Protein AF-A0A7S3U497-F1 (afdb_monomer)

Secondary structure (DSSP, 8-state):
--------PPP------SSSTTSSTTSS-------------------SSTTHHHHTTTTS-SS-B-HHHHHHHHHHHHHHHHHHHHHHHHHHHHS---------B-TTS-B---PPPHHHHHHHHHHHHHHHHH--HHHHHHHHHHHHHHHHHHHHHHHHHHHT--------HHHHTT--TT--HHHHHHHHHHHHHHS-TTT-TT-HHHHHHHHHHHHHHHHHH-HHHHHHHHHHSSTT-S----PPB---GGGT-TTTHHHHHHHH-

Nearest PDB structures (foldseek):
  7x89-assembly1_A  TM=7.758E-01  e=9.329E-04  Homo sapiens
  3apq-assembly1_A  TM=7.694E-01  e=9.840E-04  Mus musculus
  2dn9-assembly1_A  TM=7.666E-01  e=2.075E-03  Homo sapiens
  2ctw-assembly1_A  TM=6.658E-01  e=6.424E-04  Mus musculus
  2ctq-assembly1_A  TM=6.642E-01  e=2.541E-02  Homo sapiens

Foldseek 3Di:
DDDPDDDPDDDPPDPPDDPDPPPDPPPDDPPPDDPPDDDDDDDDDDDDDPVPVVVVVVPPDLADADLLLLLVVVLVVLCVVLVVLVCVLVCCVPVPDPPPPDDQADPVGDGDDDDDDPVNVVVVVVVVVVCVVCPDPVNSVVSVVVSVVSVVVSVVSVVVNVVVCPPPDQQDLCVLLVHDPPDDPVVLVVSLVVLCVVLPCVVVVPDPVSVVSNVSNVQSSCCPPPPQLVVQCVVPVGSVHDDDPSDHDSDHVCCVPPVCVVVVVVVVD

Organism: NCBI:txid141414

Radius of gyration: 34.63 Å; Cα contacts (8 Å, |Δi|>4): 155; chains: 1; bounding box: 70×47×99 Å

Mean predicted aligned error: 17.18 Å

Structure (mmCIF, N/CA/C/O backbone):
data_AF-A0A7S3U497-F1
#
_entry.id   AF-A0A7S3U497-F1
#
loop_
_atom_site.group_PDB
_atom_site.id
_atom_site.type_symbol
_atom_site.label_atom_id
_atom_site.label_alt_id
_atom_site.label_comp_id
_atom_site.label_asym_id
_atom_site.label_entity_id
_atom_site.label_seq_id
_atom_site.pdbx_PDB_ins_code
_atom_site.Cartn_x
_atom_site.Cartn_y
_atom_site.Cartn_z
_atom_site.occupancy
_atom_site.B_iso_or_equiv
_atom_site.auth_seq_id
_atom_site.auth_comp_id
_atom_site.auth_asym_id
_atom_site.auth_atom_id
_atom_site.pdbx_PDB_model_num
ATOM 1 N N . LEU A 1 1 ? 33.677 11.230 -66.059 1.00 43.31 1 LEU A N 1
ATOM 2 C CA . LEU A 1 1 ? 33.404 12.099 -64.891 1.00 43.31 1 LEU A CA 1
ATOM 3 C C . LEU A 1 1 ? 32.224 13.003 -65.224 1.00 43.31 1 LEU A C 1
ATOM 5 O O . LEU A 1 1 ? 32.420 14.095 -65.731 1.00 43.31 1 LEU A O 1
ATOM 9 N N . SER A 1 2 ? 30.999 12.536 -65.008 1.00 43.03 2 SER A N 1
ATOM 10 C CA . SER A 1 2 ? 29.810 13.392 -65.054 1.00 43.03 2 SER A CA 1
ATOM 11 C C . SER A 1 2 ? 28.655 12.676 -64.357 1.00 43.03 2 SER A C 1
ATOM 13 O O . SER A 1 2 ? 28.270 11.580 -64.746 1.00 43.03 2 SER A O 1
ATOM 15 N N . GLY A 1 3 ? 28.116 13.299 -63.306 1.00 44.66 3 GLY A N 1
ATOM 16 C CA . GLY A 1 3 ? 26.769 12.987 -62.825 1.00 44.66 3 GLY A CA 1
ATOM 17 C C . GLY A 1 3 ? 26.635 12.101 -61.585 1.00 44.66 3 GLY A C 1
ATOM 18 O O . GLY A 1 3 ? 25.769 11.239 -61.566 1.00 44.66 3 GLY A O 1
ATOM 19 N N . CYS A 1 4 ? 27.394 12.343 -60.514 1.00 40.25 4 CYS A N 1
ATOM 20 C CA . CYS A 1 4 ? 26.861 12.071 -59.172 1.00 40.25 4 CYS A CA 1
ATOM 21 C C . CYS A 1 4 ? 26.216 13.362 -58.671 1.00 40.25 4 CYS A C 1
ATOM 23 O O . CYS A 1 4 ? 26.905 14.273 -58.221 1.00 40.25 4 CYS A O 1
ATOM 25 N N . ARG A 1 5 ? 24.894 13.474 -58.822 1.00 45.59 5 ARG A N 1
ATOM 26 C CA . ARG A 1 5 ? 24.136 14.569 -58.216 1.00 45.59 5 ARG A CA 1
ATOM 27 C C . ARG A 1 5 ? 23.942 14.203 -56.737 1.00 45.59 5 ARG A C 1
ATOM 29 O O . ARG A 1 5 ? 23.388 13.132 -56.481 1.00 45.59 5 ARG A O 1
ATOM 36 N N . PRO A 1 6 ? 24.412 15.012 -55.773 1.00 39.38 6 PRO A N 1
ATOM 37 C CA . PRO A 1 6 ? 24.169 14.734 -54.367 1.00 39.38 6 PRO A CA 1
ATOM 38 C C . PRO A 1 6 ? 22.659 14.726 -54.135 1.00 39.38 6 PRO A C 1
ATOM 40 O O . PRO A 1 6 ? 21.949 15.645 -54.552 1.00 39.38 6 PRO A O 1
ATOM 43 N N . LEU A 1 7 ? 22.163 13.658 -53.514 1.00 37.91 7 LEU A N 1
ATOM 44 C CA . LEU A 1 7 ? 20.801 13.626 -53.014 1.00 37.91 7 LEU A CA 1
ATOM 45 C C . LEU A 1 7 ? 20.767 14.626 -51.856 1.00 37.91 7 LEU A C 1
ATOM 47 O O . LEU A 1 7 ? 21.345 14.378 -50.799 1.00 37.91 7 LEU A O 1
ATOM 51 N N . SER A 1 8 ? 20.162 15.789 -52.082 1.00 34.47 8 SER A N 1
ATOM 52 C CA . SER A 1 8 ? 19.840 16.729 -51.017 1.00 34.47 8 SER A CA 1
ATOM 53 C C . SER A 1 8 ? 18.975 15.996 -49.998 1.00 34.47 8 SER A C 1
ATOM 55 O O . SER A 1 8 ? 17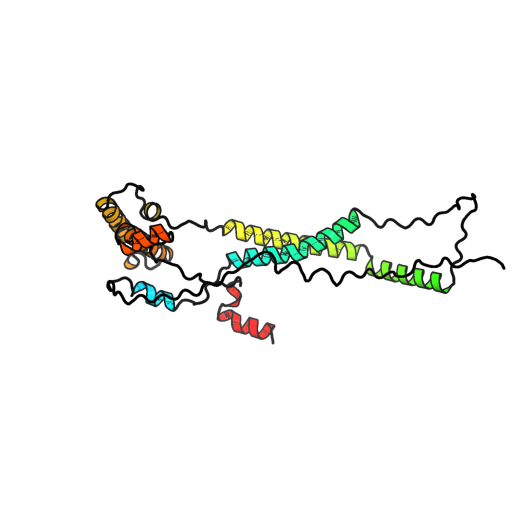.845 15.612 -50.308 1.00 34.47 8 SER A O 1
ATOM 57 N N . LEU A 1 9 ? 19.525 15.771 -48.806 1.00 33.69 9 LEU A N 1
ATOM 58 C CA . LEU A 1 9 ? 18.749 15.363 -47.645 1.00 33.69 9 LEU A CA 1
ATOM 59 C C . LEU A 1 9 ? 17.611 16.380 -47.468 1.00 33.69 9 LEU A C 1
ATOM 61 O O . LEU A 1 9 ? 17.881 17.585 -47.527 1.00 33.69 9 LEU A O 1
ATOM 65 N N . PRO A 1 10 ? 16.351 15.945 -47.287 1.00 33.44 10 PRO A N 1
ATOM 66 C CA . PRO A 1 10 ? 15.306 16.867 -46.886 1.00 33.44 10 PRO A CA 1
ATOM 67 C C . PRO A 1 10 ? 15.747 17.507 -45.571 1.00 33.44 10 PRO A C 1
ATOM 69 O O . PRO A 1 10 ? 16.180 16.817 -44.645 1.00 33.44 10 PRO A O 1
ATOM 72 N N . GLY A 1 11 ? 15.716 18.838 -45.555 1.00 31.25 11 GLY A N 1
ATOM 73 C CA . GLY A 1 11 ? 16.124 19.641 -44.420 1.00 31.25 11 GLY A CA 1
ATOM 74 C C . GLY A 1 11 ? 15.480 19.142 -43.135 1.00 31.25 11 GLY A C 1
ATOM 75 O O . GLY A 1 11 ? 14.313 18.750 -43.114 1.00 31.25 11 GLY A O 1
ATOM 76 N N . SER A 1 12 ? 16.279 19.182 -42.074 1.00 34.00 12 SER A N 1
ATOM 77 C CA . SER A 1 12 ? 15.833 19.167 -40.688 1.00 34.00 12 SER A CA 1
ATOM 78 C C . SER A 1 12 ? 14.778 20.261 -40.496 1.00 34.00 12 SER A C 1
ATOM 80 O O . SER A 1 12 ? 15.084 21.416 -40.205 1.00 34.00 12 SER A O 1
ATOM 82 N N . GLY A 1 13 ? 13.521 19.911 -40.753 1.00 31.66 13 GLY A N 1
ATOM 83 C CA . GLY A 1 13 ? 12.364 20.656 -40.309 1.00 31.66 13 GLY A CA 1
ATOM 84 C C . GLY A 1 13 ? 12.120 20.246 -38.873 1.00 31.66 13 GLY A C 1
ATOM 85 O O . GLY A 1 13 ? 11.515 19.208 -38.629 1.00 31.66 13 GLY A O 1
ATOM 86 N N . ALA A 1 14 ? 12.631 21.036 -37.934 1.00 39.16 14 ALA A N 1
ATOM 87 C CA . ALA A 1 14 ? 12.200 20.973 -36.550 1.00 39.16 14 ALA A CA 1
ATOM 88 C C . ALA A 1 14 ? 10.687 21.259 -36.505 1.00 39.16 14 ALA A C 1
ATOM 90 O O . ALA A 1 14 ? 10.279 22.363 -36.878 1.00 39.16 14 ALA A O 1
ATOM 91 N N . PRO A 1 15 ? 9.828 20.320 -36.072 1.00 40.59 15 PRO A N 1
ATOM 92 C CA . PRO A 1 15 ? 8.472 20.682 -35.724 1.00 40.59 15 PRO A CA 1
ATOM 93 C C . PRO A 1 15 ? 8.523 21.453 -34.404 1.00 40.59 15 PRO A C 1
ATOM 95 O O . PRO A 1 15 ? 8.904 20.932 -33.354 1.00 40.59 15 PRO A O 1
ATOM 98 N N . GLY A 1 16 ? 8.146 22.727 -34.477 1.00 48.16 16 GLY A N 1
ATOM 99 C CA . GLY A 1 16 ? 7.740 23.494 -33.315 1.00 48.16 16 GLY A CA 1
ATOM 100 C C . GLY A 1 16 ? 6.561 22.797 -32.642 1.00 48.16 16 GLY A C 1
ATOM 101 O O . GLY A 1 16 ? 5.427 22.893 -33.095 1.00 48.16 16 GLY A O 1
ATOM 102 N N . THR A 1 17 ? 6.838 22.108 -31.544 1.00 43.03 17 THR A N 1
ATOM 103 C CA . THR A 1 17 ? 5.831 21.579 -30.617 1.00 43.03 17 THR A CA 1
ATOM 104 C C . THR A 1 17 ? 6.322 21.809 -29.200 1.00 43.03 17 THR A C 1
ATOM 106 O O . THR A 1 17 ? 6.638 20.886 -28.461 1.00 43.03 17 THR A O 1
ATOM 109 N N . LEU A 1 18 ? 6.434 23.083 -28.831 1.00 39.28 18 LEU A N 1
ATOM 110 C CA . LEU A 1 18 ? 6.638 23.489 -27.443 1.00 39.28 18 LEU A CA 1
ATOM 111 C C . LEU A 1 18 ? 6.022 24.868 -27.193 1.00 39.28 18 LEU A C 1
ATOM 113 O O . LEU A 1 18 ? 6.641 25.756 -26.627 1.00 39.28 18 LEU A O 1
ATOM 117 N N . GLN A 1 19 ? 4.786 25.070 -27.659 1.00 42.53 19 GLN A N 1
ATOM 118 C CA . GLN A 1 19 ? 4.034 26.279 -27.307 1.00 42.53 19 GLN A CA 1
ATOM 119 C C . GLN A 1 19 ? 2.507 26.126 -27.391 1.00 42.53 19 GLN A C 1
ATOM 121 O O . GLN A 1 19 ? 1.816 27.074 -27.743 1.00 42.53 19 GLN A O 1
ATOM 126 N N . VAL A 1 20 ? 1.953 24.946 -27.079 1.00 43.12 20 VAL A N 1
ATOM 127 C CA . VAL A 1 20 ? 0.481 24.785 -26.961 1.00 43.12 20 VAL A CA 1
ATOM 128 C C . VAL A 1 20 ? 0.043 24.001 -25.709 1.00 43.12 20 VAL A C 1
ATOM 130 O O . VAL A 1 20 ? -1.120 24.050 -25.328 1.00 43.12 20 VAL A O 1
ATOM 133 N N . ALA A 1 21 ? 0.952 23.377 -24.956 1.00 40.66 21 ALA A N 1
ATOM 134 C CA . ALA A 1 21 ? 0.601 22.590 -23.764 1.00 40.66 21 ALA A CA 1
ATOM 135 C C . ALA A 1 21 ? 0.542 23.400 -22.447 1.00 40.66 21 ALA A C 1
ATOM 137 O O . ALA A 1 21 ? 0.805 22.860 -21.379 1.00 40.66 21 ALA A O 1
ATOM 138 N N . LEU A 1 22 ? 0.217 24.697 -22.505 1.00 45.69 22 LEU A N 1
ATOM 139 C CA . LEU A 1 22 ? 0.165 25.578 -21.324 1.00 45.69 22 LEU A CA 1
ATOM 140 C C . LEU A 1 22 ? -1.063 26.506 -21.317 1.00 45.69 22 LEU A C 1
ATOM 142 O O . LEU A 1 22 ? -1.005 27.632 -20.835 1.00 45.69 22 LEU A O 1
ATOM 146 N N . ARG A 1 23 ? -2.190 26.039 -21.877 1.00 44.66 23 ARG A N 1
ATOM 147 C CA . ARG A 1 23 ? -3.484 26.752 -21.835 1.00 44.66 23 ARG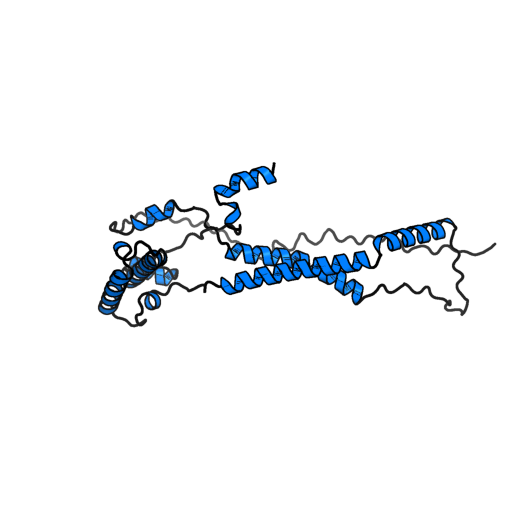 A CA 1
ATOM 148 C C . ARG A 1 23 ? -4.719 25.860 -21.633 1.00 44.66 23 ARG A C 1
ATOM 150 O O . ARG A 1 23 ? -5.817 26.257 -21.999 1.00 44.66 23 ARG A O 1
ATOM 157 N N .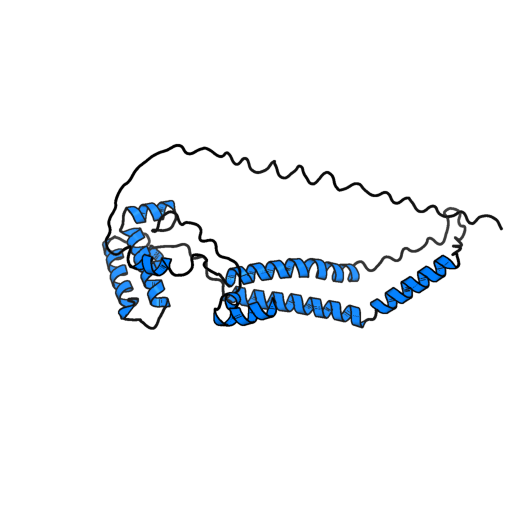 VAL A 1 24 ? -4.570 24.669 -21.046 1.00 44.69 24 VAL A N 1
ATOM 158 C CA . VAL A 1 24 ? -5.717 23.757 -20.808 1.00 44.69 24 VAL A CA 1
ATOM 159 C C . VAL A 1 24 ? -5.959 23.446 -19.320 1.00 44.69 24 VAL A C 1
ATOM 161 O O . VAL A 1 24 ? -6.955 22.820 -18.983 1.00 44.69 24 VAL A O 1
ATOM 164 N N . VAL A 1 25 ? -5.129 23.940 -18.392 1.00 45.28 25 VAL A N 1
ATOM 165 C CA . VAL A 1 25 ? -5.297 23.637 -16.951 1.00 45.28 25 VAL A CA 1
ATOM 166 C C . VAL A 1 25 ? -6.210 24.631 -16.205 1.00 45.28 25 VAL A C 1
ATOM 168 O O . VAL A 1 25 ? -6.675 24.314 -15.118 1.00 45.28 25 VAL A O 1
ATOM 171 N N . ASP A 1 26 ? -6.610 25.755 -16.809 1.00 43.56 26 ASP A N 1
ATOM 172 C CA . ASP A 1 26 ? -7.456 26.768 -16.139 1.00 43.56 26 ASP A CA 1
ATOM 173 C C . ASP A 1 26 ? -8.977 26.623 -16.373 1.00 43.56 26 ASP A C 1
ATOM 175 O O . ASP A 1 26 ? -9.741 27.526 -16.043 1.00 43.56 26 ASP A O 1
ATOM 179 N N . ALA A 1 27 ? -9.459 25.505 -16.933 1.00 45.72 27 ALA A N 1
ATOM 180 C CA . ALA A 1 27 ? -10.859 25.398 -17.379 1.00 45.72 27 ALA A CA 1
ATOM 181 C C . ALA A 1 27 ? -11.739 24.351 -16.664 1.00 45.72 27 ALA A C 1
ATOM 183 O O . ALA A 1 27 ? -12.882 24.173 -17.079 1.00 45.72 27 ALA A O 1
ATOM 184 N N . ILE A 1 28 ? -11.266 23.645 -15.622 1.00 45.94 28 ILE A N 1
ATOM 185 C CA . ILE A 1 28 ? -12.032 22.510 -15.039 1.00 45.94 28 ILE A CA 1
ATOM 186 C C . ILE A 1 28 ? -12.383 22.651 -13.541 1.00 45.94 28 ILE A C 1
ATOM 188 O O . ILE A 1 28 ? -13.206 21.888 -13.046 1.00 45.94 28 ILE A O 1
ATOM 192 N N . TYR A 1 29 ? -11.914 23.674 -12.818 1.00 40.16 29 TYR A N 1
ATOM 193 C CA . TYR A 1 29 ? -12.377 23.911 -11.440 1.00 40.16 29 TYR A CA 1
ATOM 194 C C . TYR A 1 29 ? -12.664 25.391 -11.159 1.00 40.16 29 TYR A C 1
ATOM 196 O O . TYR A 1 29 ? -11.748 26.128 -10.797 1.00 40.16 29 TYR A O 1
ATOM 204 N N . PRO A 1 30 ? -13.926 25.853 -11.233 1.00 40.62 30 PRO A N 1
ATOM 205 C CA . PRO A 1 30 ? -14.312 27.057 -10.515 1.00 40.62 30 PRO A CA 1
ATOM 206 C C . PRO A 1 30 ? -14.352 26.723 -9.016 1.00 40.62 30 PRO A C 1
ATOM 208 O O . PRO A 1 30 ? -15.358 26.250 -8.491 1.00 40.62 30 PRO A O 1
ATOM 211 N N . VAL A 1 31 ? -13.238 26.934 -8.310 1.00 47.31 31 VAL A N 1
ATOM 212 C CA . VAL A 1 31 ? -13.250 26.993 -6.842 1.00 47.31 31 VAL A CA 1
ATOM 213 C C . VAL A 1 31 ? -13.742 28.381 -6.457 1.00 47.31 31 VAL A C 1
ATOM 215 O O . VAL A 1 31 ? -12.976 29.332 -6.316 1.00 47.31 31 VAL A O 1
ATOM 218 N N . GLU A 1 32 ? -15.057 28.503 -6.325 1.00 36.28 32 GLU A N 1
ATOM 219 C CA . GLU A 1 32 ? -15.683 29.683 -5.749 1.00 36.28 32 GLU A CA 1
ATOM 220 C C . GLU A 1 32 ? -15.444 29.674 -4.234 1.00 36.28 32 GLU A C 1
ATOM 222 O O . GLU A 1 32 ? -16.124 28.994 -3.463 1.00 36.28 32 GLU A O 1
ATOM 227 N N . VAL A 1 33 ? -14.424 30.414 -3.800 1.00 44.59 33 VAL A N 1
ATOM 228 C CA . VAL A 1 33 ? -14.147 30.648 -2.382 1.00 44.59 33 VAL A CA 1
ATOM 229 C C . VAL A 1 33 ? -15.211 31.608 -1.849 1.00 44.59 33 VAL A C 1
ATOM 231 O O . VAL A 1 33 ? -15.063 32.827 -1.922 1.00 44.59 33 VAL A O 1
ATOM 234 N N . ARG A 1 34 ? -16.310 31.069 -1.307 1.00 38.22 34 ARG A N 1
ATOM 235 C CA . ARG A 1 34 ? -17.229 31.871 -0.489 1.00 38.22 34 ARG A CA 1
ATOM 236 C C . ARG A 1 34 ? -16.586 32.151 0.869 1.00 38.22 34 ARG A C 1
ATOM 238 O O . ARG A 1 34 ? -16.263 31.199 1.583 1.00 38.22 34 ARG A O 1
ATOM 245 N N . PRO A 1 35 ? -16.459 33.418 1.291 1.00 36.66 35 PRO A N 1
ATOM 246 C CA . PRO A 1 35 ? -16.084 33.724 2.660 1.00 36.66 35 PRO A CA 1
ATOM 247 C C . PRO A 1 35 ? -17.271 33.394 3.575 1.00 36.66 35 PRO A C 1
ATOM 249 O O . PRO A 1 35 ? -18.284 34.095 3.579 1.00 36.66 35 PRO A O 1
ATOM 252 N N . LEU A 1 36 ? -17.160 32.321 4.362 1.00 39.91 36 LEU A N 1
ATOM 253 C CA . LEU A 1 36 ? -18.089 32.057 5.459 1.00 39.91 36 LEU A CA 1
ATOM 254 C C . LEU A 1 36 ? -17.823 33.062 6.583 1.00 39.91 36 LEU A C 1
ATOM 256 O O . LEU A 1 36 ? -17.016 32.849 7.484 1.00 39.91 36 LEU A O 1
ATOM 260 N N . ARG A 1 37 ? -18.526 34.192 6.501 1.00 41.75 37 ARG A N 1
ATOM 261 C CA . ARG A 1 37 ? -18.778 35.090 7.623 1.00 41.75 37 ARG A CA 1
ATOM 262 C C . ARG A 1 37 ? -19.922 34.480 8.432 1.00 41.75 37 ARG A C 1
ATOM 264 O O . ARG A 1 37 ? -21.043 34.396 7.940 1.00 41.75 37 ARG A O 1
ATOM 271 N N . GLY A 1 38 ? -19.637 34.047 9.653 1.00 32.31 38 GLY A N 1
ATOM 272 C CA . GLY A 1 38 ? -20.655 33.510 10.548 1.00 32.31 38 GLY A CA 1
ATOM 273 C C . GLY A 1 38 ? -20.072 33.098 11.888 1.00 32.31 38 GLY A C 1
ATOM 274 O O . GLY A 1 38 ? -19.608 31.975 12.044 1.00 32.31 38 GLY A O 1
ATOM 275 N N . GLN A 1 39 ? -20.112 34.023 12.850 1.00 44.72 39 GLN A N 1
ATOM 276 C CA . GLN A 1 39 ? -20.185 33.705 14.277 1.00 44.72 39 GLN A CA 1
ATOM 277 C C . GLN A 1 39 ? -21.181 32.561 14.518 1.00 44.72 39 GLN A C 1
ATOM 279 O O . GLN A 1 39 ? -22.257 32.598 13.929 1.00 44.72 39 GLN A O 1
ATOM 284 N N . LEU A 1 40 ? -20.888 31.648 15.451 1.00 41.44 40 LEU A N 1
ATOM 285 C CA . LEU A 1 40 ? -21.792 31.271 16.555 1.00 41.44 40 LEU A CA 1
ATOM 286 C C . LEU A 1 40 ? -21.049 30.365 17.574 1.00 41.44 40 LEU A C 1
ATOM 288 O O . LEU A 1 40 ? -19.946 29.910 17.274 1.00 41.44 40 LEU A O 1
ATOM 292 N N . PRO A 1 41 ? -21.552 30.194 18.813 1.00 45.41 41 PRO A N 1
ATOM 293 C CA . PRO A 1 41 ? -20.779 30.421 20.024 1.00 45.41 41 PRO A CA 1
ATOM 294 C C . PRO A 1 41 ? -20.527 29.127 20.813 1.00 45.41 41 PRO A C 1
ATOM 296 O O . PRO A 1 41 ? -20.987 28.043 20.464 1.00 45.41 41 PRO A O 1
ATOM 299 N N . LEU A 1 42 ? -19.801 29.293 21.919 1.00 48.44 42 LEU A N 1
ATOM 300 C CA . LEU A 1 42 ? -19.639 28.332 23.006 1.00 48.44 42 LEU A CA 1
ATOM 301 C C . LEU A 1 42 ? -20.938 27.591 23.372 1.00 48.44 42 LEU A C 1
ATOM 303 O O . LEU A 1 42 ? -21.968 28.209 23.634 1.00 48.44 42 LEU A O 1
ATOM 307 N N . GLY A 1 43 ? -20.825 26.270 23.513 1.00 33.03 43 GLY A N 1
ATOM 308 C CA . GLY A 1 43 ? -21.812 25.406 24.151 1.00 33.03 43 GLY A CA 1
ATOM 309 C C . GLY A 1 43 ? -21.107 24.208 24.778 1.00 33.03 43 GLY A C 1
ATOM 310 O O . GLY A 1 43 ? -20.730 23.270 24.085 1.00 33.03 43 GLY A O 1
ATOM 311 N N . ALA A 1 44 ? -20.883 24.281 26.087 1.00 46.50 44 ALA A N 1
ATOM 312 C CA . ALA A 1 44 ? -20.367 23.198 26.914 1.00 46.50 44 ALA A CA 1
ATOM 313 C C . ALA A 1 44 ? -21.254 21.949 26.815 1.00 46.50 44 ALA A C 1
ATOM 315 O O . ALA A 1 44 ? -22.461 22.082 26.990 1.00 46.50 44 ALA A O 1
ATOM 316 N N . MET A 1 45 ? -20.682 20.749 26.643 1.00 36.84 45 MET A N 1
ATOM 317 C CA . MET A 1 45 ? -21.383 19.503 26.979 1.00 36.84 45 MET A CA 1
ATOM 318 C C . MET A 1 45 ? -20.440 18.425 27.531 1.00 36.84 45 MET A C 1
ATOM 320 O O . MET A 1 45 ? -19.534 17.947 26.858 1.00 36.84 45 MET A O 1
ATOM 324 N N . SER A 1 46 ? -20.735 18.075 28.787 1.00 36.41 46 SER A N 1
ATOM 325 C CA . SER A 1 46 ? -20.516 16.799 29.479 1.00 36.41 46 SER A CA 1
ATOM 326 C C . SER A 1 46 ? -19.120 16.178 29.427 1.00 36.41 46 SER A C 1
ATOM 328 O O . SER A 1 46 ? -18.859 15.236 28.681 1.00 36.41 46 SER A O 1
ATOM 330 N N . GLY A 1 47 ? -18.277 16.638 30.353 1.00 45.84 47 GLY A N 1
ATOM 331 C CA . GLY A 1 47 ? -17.190 15.835 30.893 1.00 45.84 47 GLY A CA 1
ATOM 332 C C . GLY A 1 47 ? -17.719 14.631 31.681 1.00 45.84 47 GLY A C 1
ATOM 333 O O . GLY A 1 47 ? -18.749 14.700 32.354 1.00 45.84 47 GLY A O 1
ATOM 334 N N . GLY A 1 48 ? -16.979 13.531 31.585 1.00 37.38 48 GLY A N 1
ATOM 335 C CA . GLY A 1 48 ? -17.214 12.290 32.315 1.00 37.38 48 GLY A CA 1
ATOM 336 C C . GLY A 1 48 ? -16.844 11.091 31.450 1.00 37.38 48 GLY A C 1
ATOM 337 O O . GLY A 1 48 ? -17.619 10.689 30.593 1.00 37.38 48 GLY A O 1
ATOM 338 N N . PHE A 1 49 ? -15.654 10.526 31.668 1.00 42.56 49 PHE A N 1
ATOM 339 C CA . PHE A 1 49 ? -15.116 9.302 31.043 1.00 42.56 49 PHE A CA 1
ATOM 340 C C . PHE A 1 49 ? -14.561 9.396 29.604 1.00 42.56 49 PHE A C 1
ATOM 342 O O . PHE A 1 49 ? -13.654 8.638 29.266 1.00 42.56 49 PHE A O 1
ATOM 349 N N . ARG A 1 50 ? -15.041 10.322 28.761 1.00 49.34 50 ARG A N 1
ATOM 350 C CA . ARG A 1 50 ? -14.681 10.377 27.323 1.00 49.34 50 ARG A CA 1
ATOM 351 C C . ARG A 1 50 ? -13.261 10.898 27.026 1.00 49.34 50 ARG A C 1
ATOM 353 O O . ARG A 1 50 ? -12.687 10.520 26.010 1.00 49.34 50 ARG A O 1
ATOM 360 N N . ASP A 1 51 ? -12.674 11.685 27.931 1.00 46.34 51 ASP A N 1
ATOM 361 C CA . ASP A 1 51 ? -11.408 12.404 27.688 1.00 46.34 51 ASP A CA 1
ATOM 362 C C . ASP A 1 51 ? -10.154 11.691 28.220 1.00 46.34 51 ASP A C 1
ATOM 364 O O . ASP A 1 51 ? -9.027 12.064 27.892 1.00 46.34 51 ASP A O 1
ATOM 368 N N . THR A 1 52 ? -10.319 10.665 29.059 1.00 43.34 52 THR A N 1
ATOM 369 C CA . THR A 1 52 ? -9.185 9.929 29.642 1.00 43.34 52 THR A CA 1
ATOM 370 C C . THR A 1 52 ? -8.616 8.871 28.702 1.00 43.34 52 THR A C 1
ATOM 372 O O . THR A 1 52 ? -7.418 8.641 28.735 1.00 43.34 52 THR A O 1
ATOM 375 N N . PHE A 1 53 ? -9.421 8.290 27.806 1.00 49.62 53 PHE A N 1
ATOM 376 C CA . PHE A 1 53 ? -8.931 7.321 26.810 1.00 49.62 53 PHE A CA 1
ATOM 377 C C . PHE A 1 53 ? -8.366 7.969 25.537 1.00 49.62 53 PHE A C 1
ATOM 379 O O . PHE A 1 53 ? -7.643 7.324 24.782 1.00 49.62 53 PHE A O 1
ATOM 386 N N . THR A 1 54 ? -8.697 9.232 25.269 1.00 47.81 54 THR A N 1
ATOM 387 C CA . THR A 1 54 ? -8.226 9.965 24.082 1.00 47.81 54 THR A CA 1
ATOM 388 C C . THR A 1 54 ? -6.918 10.713 24.329 1.00 47.81 54 THR A C 1
ATOM 390 O O . THR A 1 54 ? -6.143 10.892 23.394 1.00 47.81 54 THR A O 1
ATOM 393 N N . LYS A 1 55 ? -6.615 11.092 25.578 1.00 39.72 55 LYS A N 1
ATOM 394 C CA . LYS A 1 55 ? -5.359 11.778 25.928 1.00 39.72 55 LYS A CA 1
ATOM 395 C C . LYS A 1 55 ? -4.107 10.928 25.721 1.00 39.72 55 LYS A C 1
ATOM 397 O O . LYS A 1 55 ? -3.075 11.465 25.326 1.00 39.72 55 LYS A O 1
ATOM 402 N N . ASP A 1 56 ? -4.204 9.620 25.932 1.00 42.44 56 ASP A N 1
ATOM 403 C CA . ASP A 1 56 ? -3.084 8.705 25.685 1.00 42.44 56 ASP A CA 1
ATOM 404 C C . ASP A 1 56 ? -2.906 8.415 24.184 1.00 42.44 56 ASP A C 1
ATOM 406 O O . ASP A 1 56 ? -1.795 8.169 23.726 1.00 42.44 56 ASP A O 1
ATOM 410 N N . GLN A 1 57 ? -3.975 8.556 23.390 1.00 47.62 57 GLN A N 1
ATOM 411 C CA . GLN A 1 57 ? -3.941 8.446 21.927 1.00 47.62 57 GLN A CA 1
ATOM 412 C C . GLN A 1 57 ? -3.287 9.660 21.248 1.00 47.62 57 GLN A C 1
ATOM 414 O O . GLN A 1 57 ? -2.739 9.529 20.158 1.00 47.62 57 GLN A O 1
ATOM 419 N N . GLU A 1 58 ? -3.316 10.845 21.868 1.00 46.09 58 GLU A N 1
ATOM 420 C CA . GLU A 1 58 ? -2.749 12.069 21.277 1.00 46.09 58 GLU A CA 1
ATOM 421 C C . GLU A 1 58 ? -1.208 12.061 21.249 1.00 46.09 58 GLU A C 1
ATOM 423 O O . GLU A 1 58 ? -0.591 12.759 20.445 1.00 46.09 58 GLU A O 1
ATOM 428 N N . LYS A 1 59 ? -0.568 11.231 22.085 1.00 40.97 59 LYS A N 1
ATOM 429 C CA . LYS A 1 59 ? 0.896 11.069 22.103 1.00 40.97 59 LYS A CA 1
ATOM 430 C C . LYS A 1 59 ? 1.418 10.043 21.095 1.00 40.97 59 LYS A C 1
ATOM 432 O O . LYS A 1 59 ? 2.619 10.031 20.826 1.00 40.97 59 LYS A O 1
ATOM 437 N N . GLU A 1 60 ? 0.551 9.231 20.495 1.00 47.06 60 GLU A N 1
ATOM 438 C CA . GLU A 1 60 ? 0.936 8.283 19.450 1.00 47.06 60 GLU A CA 1
ATOM 439 C C . GLU A 1 60 ? 0.795 8.923 18.064 1.00 47.06 60 GLU A C 1
ATOM 441 O O . GLU A 1 60 ? -0.196 8.754 17.362 1.00 47.06 60 GLU A O 1
ATOM 446 N N . GLY A 1 61 ? 1.825 9.681 17.681 1.00 47.81 61 GLY A N 1
ATOM 447 C CA . GLY A 1 61 ? 2.158 9.962 16.285 1.00 47.81 61 GLY A CA 1
ATOM 448 C C . GLY A 1 61 ? 1.112 10.759 15.506 1.00 47.81 61 GLY A C 1
ATOM 449 O O . GLY A 1 61 ? 0.293 10.204 14.779 1.00 47.81 61 GLY A O 1
ATOM 450 N N . LEU A 1 62 ? 1.255 12.088 15.515 1.00 50.50 62 LEU A N 1
ATOM 451 C CA . LEU A 1 62 ? 0.555 13.014 14.608 1.00 50.50 62 LEU A CA 1
ATOM 452 C C . LEU A 1 62 ? 0.739 12.665 13.105 1.00 50.50 62 LEU A C 1
ATOM 454 O O . LEU A 1 62 ? 0.046 13.210 12.252 1.00 50.50 62 LEU A O 1
ATOM 458 N N . LEU A 1 63 ? 1.641 11.731 12.784 1.00 60.59 63 LEU A N 1
ATOM 459 C CA . LEU A 1 63 ? 1.818 11.090 11.484 1.00 60.59 63 LEU A CA 1
ATOM 460 C C . LEU A 1 63 ? 1.662 9.569 11.641 1.00 60.59 63 LEU A C 1
ATOM 462 O O . LEU A 1 63 ? 2.593 8.877 12.048 1.00 60.59 63 LEU A O 1
ATOM 466 N N . GLY A 1 64 ? 0.473 9.056 11.324 1.00 64.25 64 GLY A N 1
ATOM 467 C CA . GLY A 1 64 ? 0.215 7.618 11.241 1.00 64.25 64 GLY A CA 1
ATOM 468 C C . GLY A 1 64 ? 0.794 7.041 9.952 1.00 64.25 64 GLY A C 1
ATOM 469 O O . GLY A 1 64 ? 0.743 7.680 8.902 1.00 64.25 64 GLY A O 1
ATOM 470 N N . TYR A 1 65 ? 1.352 5.839 10.024 1.00 73.75 65 TYR A N 1
ATOM 471 C CA . TYR A 1 65 ? 2.154 5.284 8.945 1.00 73.75 65 TYR A CA 1
ATOM 472 C C . TYR A 1 65 ? 1.643 3.914 8.505 1.00 73.75 65 TYR A C 1
ATOM 474 O O . TYR A 1 65 ? 1.414 3.028 9.337 1.00 73.75 65 TYR A O 1
ATOM 482 N N . ASP A 1 66 ? 1.453 3.757 7.197 1.00 76.44 66 ASP A N 1
ATOM 483 C CA . ASP A 1 66 ? 0.710 2.645 6.610 1.00 76.44 66 ASP A CA 1
ATOM 484 C C . ASP A 1 66 ? 1.571 1.871 5.606 1.00 76.44 66 ASP A C 1
ATOM 486 O O . ASP A 1 66 ? 1.815 2.324 4.485 1.00 76.44 66 ASP A O 1
ATOM 490 N N . ASP A 1 67 ? 2.001 0.673 6.010 1.00 78.50 67 ASP A N 1
ATOM 491 C CA . ASP A 1 67 ? 2.764 -0.240 5.153 1.00 78.50 67 ASP A CA 1
ATOM 492 C C . ASP A 1 67 ? 1.953 -0.650 3.910 1.00 78.50 67 ASP A C 1
ATOM 494 O O . ASP A 1 67 ? 2.509 -0.825 2.825 1.00 78.50 67 ASP A O 1
ATOM 498 N N . THR A 1 68 ? 0.623 -0.722 4.028 1.00 82.12 68 THR A N 1
ATOM 499 C CA . THR A 1 68 ? -0.277 -1.018 2.904 1.00 82.12 68 THR A CA 1
ATOM 500 C C . THR A 1 68 ? -0.181 0.070 1.840 1.00 82.12 68 THR A C 1
ATOM 502 O O . THR A 1 68 ? -0.040 -0.229 0.652 1.00 82.12 68 THR A O 1
ATOM 505 N N . ALA A 1 69 ? -0.203 1.339 2.261 1.00 84.62 69 ALA A N 1
ATOM 506 C CA . ALA A 1 69 ? -0.059 2.484 1.367 1.00 84.62 69 ALA A CA 1
ATOM 507 C C . ALA A 1 69 ? 1.298 2.477 0.646 1.00 84.62 69 ALA A C 1
ATOM 509 O O . ALA A 1 69 ? 1.353 2.768 -0.553 1.00 84.62 69 ALA A O 1
ATOM 510 N N . PHE A 1 70 ? 2.374 2.083 1.336 1.00 87.19 70 PHE A N 1
ATOM 511 C CA . PHE A 1 70 ? 3.690 1.919 0.717 1.00 87.19 70 PHE A CA 1
ATOM 512 C C . PHE A 1 70 ? 3.703 0.835 -0.361 1.00 87.19 70 PHE A C 1
ATOM 514 O O . PHE A 1 70 ? 4.239 1.080 -1.440 1.00 87.19 70 PHE A O 1
ATOM 521 N N . TYR A 1 71 ? 3.089 -0.332 -0.138 1.00 87.62 71 TYR A N 1
ATOM 522 C CA . TYR A 1 71 ? 3.047 -1.379 -1.166 1.00 87.62 71 TYR A CA 1
ATOM 523 C C . TYR A 1 71 ? 2.302 -0.929 -2.428 1.00 87.62 71 TYR A C 1
ATOM 525 O O . TYR A 1 71 ? 2.777 -1.183 -3.538 1.00 87.62 71 TYR A O 1
ATOM 533 N N . TYR A 1 72 ? 1.188 -0.202 -2.286 1.00 87.75 72 TYR A N 1
ATOM 534 C CA . TYR A 1 72 ? 0.502 0.396 -3.435 1.00 87.75 72 TYR A CA 1
ATOM 535 C C . TYR A 1 72 ? 1.387 1.419 -4.150 1.00 87.75 72 TYR A C 1
ATOM 537 O O . TYR A 1 72 ? 1.538 1.350 -5.371 1.00 87.75 72 TYR A O 1
ATOM 545 N N . PHE A 1 73 ? 2.030 2.321 -3.405 1.00 89.81 73 PHE A N 1
ATOM 546 C CA . PHE A 1 73 ? 2.950 3.307 -3.968 1.00 89.81 73 PHE A CA 1
ATOM 547 C C . PHE A 1 73 ? 4.117 2.646 -4.722 1.00 89.81 73 PHE A C 1
ATOM 549 O O . PHE A 1 73 ? 4.364 2.967 -5.887 1.00 89.81 73 PHE A O 1
ATOM 556 N N . ALA A 1 74 ? 4.785 1.673 -4.101 1.00 89.19 74 ALA A N 1
ATOM 557 C CA . ALA A 1 74 ? 5.883 0.922 -4.695 1.00 89.19 74 ALA A CA 1
ATOM 558 C C . ALA A 1 74 ? 5.435 0.164 -5.953 1.00 89.19 74 ALA A C 1
ATOM 560 O O . ALA A 1 74 ? 6.142 0.176 -6.960 1.00 89.19 74 ALA A O 1
ATOM 561 N N . SER A 1 75 ? 4.239 -0.436 -5.937 1.00 88.94 75 SER A N 1
ATOM 562 C CA . SER A 1 75 ? 3.675 -1.115 -7.108 1.00 88.94 75 SER A CA 1
ATOM 563 C C . SER A 1 75 ? 3.468 -0.156 -8.288 1.00 88.94 75 SER A C 1
ATOM 565 O O . SER A 1 75 ? 3.827 -0.489 -9.418 1.00 88.94 75 SER A O 1
ATOM 567 N N . CYS A 1 76 ? 2.988 1.066 -8.034 1.00 90.38 76 CYS A N 1
ATOM 568 C CA . CYS A 1 76 ? 2.824 2.095 -9.059 1.00 90.38 76 CYS A CA 1
ATOM 569 C C . CYS A 1 76 ? 4.173 2.534 -9.641 1.00 90.38 76 CYS A C 1
ATOM 571 O O . CYS A 1 76 ? 4.319 2.600 -10.860 1.00 90.38 76 CYS A O 1
ATOM 573 N N . VAL A 1 77 ? 5.173 2.790 -8.789 1.00 91.94 77 VAL A N 1
ATOM 574 C CA . VAL A 1 77 ? 6.526 3.166 -9.237 1.00 91.94 77 VAL A CA 1
ATOM 575 C C . VAL A 1 77 ? 7.148 2.052 -10.083 1.00 91.94 77 VAL A C 1
ATOM 577 O O . VAL A 1 77 ? 7.689 2.324 -11.156 1.00 91.94 77 VAL A O 1
ATOM 580 N N . LEU A 1 78 ? 7.013 0.793 -9.656 1.00 91.62 78 LEU A N 1
ATOM 581 C CA . LEU A 1 78 ? 7.490 -0.362 -10.416 1.00 91.62 78 LEU A CA 1
ATOM 582 C C . LEU A 1 78 ? 6.800 -0.476 -11.778 1.00 91.62 78 LEU A C 1
ATOM 584 O O . LEU A 1 78 ? 7.480 -0.730 -12.767 1.00 91.62 78 LEU A O 1
ATOM 588 N N . LEU A 1 79 ? 5.488 -0.236 -11.866 1.00 92.31 79 LEU A N 1
ATOM 589 C CA . LEU A 1 79 ? 4.763 -0.251 -13.142 1.00 92.31 79 LEU A CA 1
ATOM 590 C C . LEU A 1 79 ? 5.207 0.871 -14.082 1.00 92.31 79 LEU A C 1
ATOM 592 O O . LEU A 1 79 ? 5.410 0.622 -15.271 1.00 92.31 79 LEU A O 1
ATOM 596 N N . VAL A 1 80 ? 5.413 2.084 -13.563 1.00 93.69 80 VAL A N 1
ATOM 597 C CA . VAL A 1 80 ? 5.894 3.226 -14.359 1.00 93.69 80 VAL A CA 1
ATOM 598 C C . VAL A 1 80 ? 7.267 2.942 -14.975 1.00 93.69 80 VAL A C 1
ATOM 600 O O . VAL A 1 80 ? 7.537 3.397 -16.082 1.00 93.69 80 VAL A O 1
ATOM 603 N N . VAL A 1 81 ? 8.113 2.149 -14.311 1.00 89.75 81 VAL A N 1
ATOM 604 C CA . VAL A 1 81 ? 9.417 1.726 -14.848 1.00 89.75 81 VAL A CA 1
ATOM 605 C C . VAL A 1 81 ? 9.290 0.494 -15.756 1.00 89.75 81 VAL A C 1
ATOM 607 O O . VAL A 1 81 ? 9.899 0.438 -16.827 1.00 89.75 81 VAL A O 1
ATOM 610 N N . ALA A 1 82 ? 8.485 -0.494 -15.365 1.00 91.50 82 ALA A N 1
ATOM 611 C CA . ALA A 1 82 ? 8.350 -1.760 -16.077 1.00 91.50 82 ALA A CA 1
ATOM 612 C C . ALA A 1 82 ? 7.631 -1.610 -17.425 1.00 91.50 82 ALA A C 1
ATOM 614 O O . ALA A 1 82 ? 8.010 -2.262 -18.397 1.00 91.50 82 ALA A O 1
ATOM 615 N N . VAL A 1 83 ? 6.610 -0.754 -17.528 1.00 92.38 83 VAL A N 1
ATOM 616 C CA . VAL A 1 83 ? 5.791 -0.625 -18.747 1.00 92.38 83 VAL A CA 1
ATOM 617 C C . VAL A 1 83 ? 6.575 -0.025 -19.930 1.00 92.38 83 VAL A C 1
ATOM 619 O O . VAL A 1 83 ? 6.574 -0.627 -21.004 1.00 92.38 83 VAL A O 1
ATOM 622 N N . PRO A 1 84 ? 7.328 1.081 -19.789 1.00 91.06 84 PRO A N 1
ATOM 623 C CA . PRO A 1 84 ? 8.177 1.574 -20.876 1.00 91.06 84 PRO A CA 1
ATOM 624 C C . PRO A 1 84 ? 9.290 0.588 -21.243 1.00 91.06 84 PRO A C 1
ATOM 626 O O . PRO A 1 84 ? 9.633 0.438 -22.418 1.00 91.06 84 PRO A O 1
ATOM 629 N N . TRP A 1 85 ? 9.841 -0.121 -20.251 1.00 88.75 85 TRP A N 1
ATOM 630 C CA . TRP A 1 85 ? 10.912 -1.084 -20.489 1.00 88.75 85 TRP A CA 1
ATOM 631 C C . TRP A 1 85 ? 10.414 -2.337 -21.222 1.00 88.75 85 TRP A C 1
ATOM 633 O O . TRP A 1 85 ? 11.027 -2.755 -22.207 1.00 88.75 85 TRP A O 1
ATOM 643 N N . THR A 1 86 ? 9.263 -2.886 -20.819 1.00 90.12 86 THR A N 1
ATOM 644 C CA . THR A 1 86 ? 8.580 -3.966 -21.553 1.00 90.12 86 THR A CA 1
ATOM 645 C C . THR A 1 86 ? 8.243 -3.529 -22.971 1.00 90.12 86 THR A C 1
ATOM 647 O O . THR A 1 86 ? 8.542 -4.267 -23.906 1.00 90.12 86 THR A O 1
ATOM 650 N N . TRP A 1 87 ? 7.697 -2.322 -23.155 1.00 89.56 87 TRP A N 1
ATOM 651 C CA . TRP A 1 87 ? 7.379 -1.794 -24.479 1.00 89.56 87 TRP A CA 1
ATOM 652 C C . TRP A 1 87 ? 8.617 -1.688 -25.370 1.00 89.56 87 TRP A C 1
ATOM 654 O O . TRP A 1 87 ? 8.569 -2.089 -26.528 1.00 89.56 87 TRP A O 1
ATOM 664 N N . SER A 1 88 ? 9.748 -1.213 -24.847 1.00 86.31 88 SER A N 1
ATOM 665 C CA . SER A 1 88 ? 11.014 -1.135 -25.592 1.00 86.31 88 SER A CA 1
ATOM 666 C C . SER A 1 88 ? 11.503 -2.514 -26.063 1.00 86.31 88 SER A C 1
ATOM 668 O O . SER A 1 88 ? 11.864 -2.694 -27.227 1.00 86.31 88 SER A O 1
ATOM 670 N N . VAL A 1 89 ? 11.430 -3.529 -25.196 1.00 85.75 89 VAL A N 1
ATOM 671 C CA . VAL A 1 89 ? 11.838 -4.904 -25.531 1.00 85.75 89 VAL A CA 1
ATOM 672 C C . VAL A 1 89 ? 10.865 -5.564 -26.517 1.00 85.75 89 VAL A C 1
ATOM 674 O O . VAL A 1 89 ? 11.293 -6.188 -27.489 1.00 85.75 89 VAL A O 1
ATOM 677 N N . VAL A 1 90 ? 9.558 -5.403 -26.298 1.00 85.81 90 VAL A N 1
ATOM 678 C CA . VAL A 1 90 ? 8.500 -5.992 -27.132 1.00 85.81 90 VAL A CA 1
ATOM 679 C C . VAL A 1 90 ? 8.425 -5.312 -28.498 1.00 85.81 90 VAL A C 1
ATOM 681 O O . VAL A 1 90 ? 8.294 -5.997 -29.508 1.00 85.81 90 VAL A O 1
ATOM 684 N N . SER A 1 91 ? 8.564 -3.987 -28.568 1.00 78.62 91 SER A N 1
ATOM 685 C CA . SER A 1 91 ? 8.577 -3.255 -29.841 1.00 78.62 91 SER A CA 1
ATOM 686 C C . SER A 1 91 ? 9.808 -3.588 -30.683 1.00 78.62 91 SER A C 1
ATOM 688 O O . SER A 1 91 ? 9.673 -3.755 -31.892 1.00 78.62 91 SER A O 1
ATOM 690 N N . GLY A 1 92 ? 10.976 -3.790 -30.062 1.00 75.38 92 GLY A N 1
ATOM 691 C CA . GLY A 1 92 ? 12.166 -4.286 -30.758 1.00 75.38 92 GLY A CA 1
ATOM 692 C C . GLY A 1 92 ? 12.011 -5.710 -31.309 1.00 75.38 92 GLY A C 1
ATOM 693 O O . GLY A 1 92 ? 12.609 -6.031 -32.334 1.00 75.38 92 GLY A O 1
ATOM 694 N N . LEU A 1 93 ? 11.195 -6.553 -30.661 1.00 75.94 93 LEU A N 1
ATOM 695 C CA . LEU A 1 93 ? 10.890 -7.917 -31.112 1.00 75.94 93 LEU A CA 1
ATOM 696 C C . LEU A 1 93 ? 9.821 -7.945 -32.219 1.00 75.94 93 LEU A C 1
ATOM 698 O O . LEU A 1 93 ? 9.966 -8.677 -33.194 1.00 75.94 93 LEU A O 1
ATOM 702 N N . LEU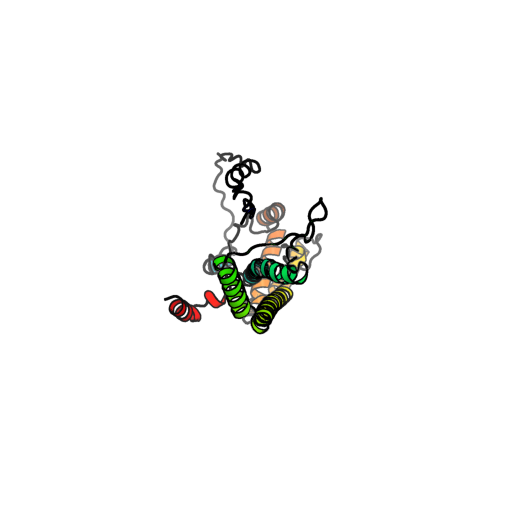 A 1 94 ? 8.742 -7.170 -32.064 1.00 78.62 94 LEU A N 1
ATOM 703 C CA . LEU A 1 94 ? 7.576 -7.197 -32.956 1.00 78.62 94 LEU A CA 1
ATOM 704 C C . LEU A 1 94 ? 7.737 -6.311 -34.195 1.00 78.62 94 LEU A C 1
ATOM 706 O O . LEU A 1 94 ? 7.279 -6.675 -35.274 1.00 78.62 94 LEU A O 1
ATOM 710 N N . PHE A 1 95 ? 8.390 -5.157 -34.057 1.00 72.06 95 PHE A N 1
ATOM 711 C CA . PHE A 1 95 ? 8.589 -4.183 -35.133 1.00 72.06 95 PHE A CA 1
ATOM 712 C C . PHE A 1 95 ? 10.060 -4.108 -35.532 1.00 72.06 95 PHE A C 1
ATOM 714 O O . PHE A 1 95 ? 10.590 -3.015 -35.740 1.00 72.06 95 PHE A O 1
ATOM 721 N N . GLY A 1 96 ? 10.706 -5.280 -35.613 1.00 58.97 96 GLY A N 1
ATOM 722 C CA . GLY A 1 96 ? 12.097 -5.437 -36.025 1.00 58.97 96 GLY A CA 1
ATOM 723 C C . GLY A 1 96 ? 12.439 -4.483 -37.166 1.00 58.97 96 GLY A C 1
ATOM 724 O O . GLY A 1 96 ? 11.673 -4.370 -38.126 1.00 58.97 96 GLY A O 1
ATOM 725 N N . SER A 1 97 ? 13.544 -3.751 -36.981 1.00 59.47 97 SER A N 1
ATOM 726 C CA . SER A 1 97 ? 13.988 -2.650 -37.837 1.00 59.47 97 SER A CA 1
ATOM 727 C C . SER A 1 97 ? 13.703 -2.964 -39.303 1.00 59.47 97 SER A C 1
ATOM 729 O O . SER A 1 97 ? 14.309 -3.870 -39.872 1.00 59.47 97 SER A O 1
ATOM 731 N N . LYS A 1 98 ? 12.748 -2.246 -39.909 1.00 51.53 98 LYS A N 1
ATOM 732 C CA . LYS A 1 98 ? 12.577 -2.282 -41.360 1.00 51.53 98 LYS A CA 1
ATOM 733 C C . LYS A 1 98 ? 13.829 -1.650 -41.938 1.00 51.53 98 LYS A C 1
ATOM 735 O O . LYS A 1 98 ? 13.926 -0.424 -41.993 1.00 51.53 98 LYS A O 1
ATOM 740 N N . ASP A 1 99 ? 14.791 -2.483 -42.314 1.00 57.28 99 ASP A N 1
ATOM 741 C CA . ASP A 1 99 ? 15.930 -2.033 -43.092 1.00 57.28 99 ASP A CA 1
ATOM 742 C C . ASP A 1 99 ? 15.375 -1.293 -44.305 1.00 57.28 99 ASP A C 1
ATOM 744 O O . ASP A 1 99 ? 14.537 -1.805 -45.050 1.00 57.28 99 ASP A O 1
ATOM 748 N N . GLN A 1 100 ? 15.762 -0.026 -44.429 1.00 60.19 100 GLN A N 1
ATOM 749 C CA . GLN A 1 100 ? 15.294 0.834 -45.498 1.00 60.19 100 GLN A CA 1
ATOM 750 C C . GLN A 1 100 ? 15.908 0.310 -46.798 1.00 60.19 100 GLN A C 1
ATOM 752 O O . GLN A 1 100 ? 17.042 0.639 -47.155 1.00 60.19 100 GLN A O 1
ATOM 757 N N . GLU A 1 101 ? 15.175 -0.582 -47.459 1.00 58.69 101 GLU A N 1
ATOM 758 C CA . GLU A 1 101 ? 15.601 -1.232 -48.686 1.00 58.69 101 GLU A CA 1
ATOM 759 C C . GLU A 1 101 ? 15.786 -0.151 -49.753 1.00 58.69 101 GLU A C 1
ATOM 761 O O . GLU A 1 101 ? 14.845 0.534 -50.165 1.00 58.69 101 GLU A O 1
ATOM 766 N N . LYS A 1 102 ? 17.045 0.095 -50.128 1.00 69.12 102 LYS A N 1
ATOM 767 C CA . LYS A 1 102 ? 17.383 1.126 -51.111 1.00 69.12 102 LYS A CA 1
ATOM 768 C C . LYS A 1 102 ? 16.798 0.696 -52.462 1.00 69.12 102 LYS A C 1
ATOM 770 O O . LYS A 1 102 ? 17.064 -0.429 -52.884 1.00 69.12 102 LYS A O 1
ATOM 775 N N . PRO A 1 103 ? 16.015 1.544 -53.153 1.00 69.88 103 PRO A N 1
ATOM 776 C CA . PRO A 1 103 ? 15.342 1.140 -54.383 1.00 69.88 103 PRO A CA 1
ATOM 777 C C . PRO A 1 103 ? 16.363 0.816 -55.481 1.00 69.88 103 PRO A C 1
ATOM 779 O O . PRO A 1 103 ? 17.170 1.664 -55.842 1.00 69.88 103 PRO A O 1
ATOM 782 N N . GLY A 1 104 ? 16.314 -0.397 -56.037 1.00 66.69 104 GLY A N 1
ATOM 783 C CA . GLY A 1 104 ? 17.267 -0.837 -57.066 1.00 66.69 104 GLY A CA 1
ATOM 784 C C . GLY A 1 104 ? 17.046 -0.207 -58.447 1.00 66.69 104 GLY A C 1
ATOM 785 O O . GLY A 1 104 ? 18.006 0.080 -59.152 1.00 66.69 104 GLY A O 1
ATOM 786 N N . ARG A 1 105 ? 15.797 0.086 -58.841 1.00 71.25 105 ARG A N 1
ATOM 787 C CA . ARG A 1 105 ? 15.466 0.588 -60.191 1.00 71.25 105 ARG A CA 1
ATOM 788 C C . ARG A 1 105 ? 14.748 1.929 -60.178 1.00 71.25 105 ARG A C 1
ATOM 790 O O . ARG A 1 105 ? 13.831 2.149 -59.388 1.00 71.25 105 ARG A O 1
ATOM 797 N N . SER A 1 106 ? 15.137 2.807 -61.097 1.00 74.12 106 SER A N 1
ATOM 798 C CA . SER A 1 106 ? 14.454 4.074 -61.348 1.00 74.12 106 SER A CA 1
ATOM 799 C C . SER A 1 106 ? 13.132 3.851 -62.087 1.00 74.12 106 SER A C 1
ATOM 801 O O . SER A 1 106 ? 12.937 2.830 -62.749 1.00 74.12 106 SER A O 1
ATOM 803 N N . LYS A 1 107 ? 12.223 4.837 -62.044 1.00 74.38 107 LYS A N 1
ATOM 804 C CA . LYS A 1 107 ? 10.958 4.807 -62.812 1.00 74.38 107 LYS A CA 1
ATOM 805 C C . LYS A 1 107 ? 11.169 4.667 -64.331 1.00 74.38 107 LYS A C 1
ATOM 807 O O . LYS A 1 107 ? 10.238 4.295 -65.031 1.00 74.38 107 LYS A O 1
ATOM 812 N N . ALA A 1 108 ? 12.377 4.951 -64.822 1.00 79.12 108 ALA A N 1
ATOM 813 C CA . ALA A 1 108 ? 12.780 4.820 -66.221 1.00 79.12 108 ALA A CA 1
ATOM 814 C C . ALA A 1 108 ? 13.505 3.490 -66.531 1.00 79.12 108 ALA A C 1
ATOM 816 O O . ALA A 1 108 ? 14.027 3.323 -67.628 1.00 79.12 108 ALA A O 1
ATOM 817 N N . GLY A 1 109 ? 13.575 2.553 -65.575 1.00 78.50 109 GLY A N 1
ATOM 818 C CA . GLY A 1 109 ? 14.186 1.231 -65.762 1.00 78.50 109 GLY A CA 1
ATOM 819 C C . GLY A 1 109 ? 15.713 1.187 -65.635 1.00 78.50 109 GLY A C 1
ATOM 820 O O . GLY A 1 109 ? 16.302 0.129 -65.840 1.00 78.50 109 GLY A O 1
ATOM 821 N N . SER A 1 110 ? 16.363 2.299 -65.275 1.00 78.75 110 SER A N 1
ATOM 822 C CA . SER A 1 110 ? 17.808 2.326 -65.019 1.00 78.75 110 SER A CA 1
ATOM 823 C C . SER A 1 110 ? 18.151 1.862 -63.600 1.00 78.75 110 SER A C 1
ATOM 825 O O . SER A 1 110 ? 17.400 2.110 -62.657 1.00 78.75 110 SER A O 1
ATOM 827 N N . ASP A 1 111 ? 19.290 1.188 -63.454 1.00 80.94 111 ASP A N 1
ATOM 828 C CA . ASP A 1 111 ? 19.802 0.677 -62.177 1.00 80.94 111 ASP A CA 1
ATOM 829 C C . ASP A 1 111 ? 20.502 1.796 -61.382 1.00 80.94 111 ASP A C 1
ATOM 831 O O . ASP A 1 111 ? 21.316 2.547 -61.936 1.00 80.94 111 ASP A O 1
ATOM 835 N N . TYR A 1 112 ? 20.184 1.946 -60.094 1.00 73.31 112 TYR A N 1
ATOM 836 C CA . TYR A 1 112 ? 20.814 2.967 -59.251 1.00 73.31 112 TYR A CA 1
ATOM 837 C C . TYR A 1 112 ? 22.209 2.511 -58.798 1.00 73.31 112 TYR A C 1
ATOM 839 O O . TYR A 1 112 ? 22.349 1.602 -57.983 1.00 73.31 112 TYR A O 1
ATOM 847 N N . ARG A 1 113 ? 23.270 3.204 -59.240 1.00 73.88 113 ARG A N 1
ATOM 848 C CA . ARG A 1 113 ? 24.603 3.087 -58.622 1.00 73.88 113 ARG A CA 1
ATOM 849 C C . ARG A 1 113 ? 24.774 4.130 -57.529 1.00 73.88 113 ARG A C 1
ATOM 851 O O . ARG A 1 113 ? 24.874 5.323 -57.804 1.00 73.88 113 ARG A O 1
ATOM 858 N N . TYR A 1 114 ? 24.854 3.669 -56.287 1.00 71.94 114 TYR A N 1
ATOM 859 C CA . TYR A 1 114 ? 25.175 4.521 -55.148 1.00 71.94 114 TYR A CA 1
ATOM 860 C C . TYR A 1 114 ? 26.692 4.642 -55.004 1.00 71.94 114 TYR A C 1
ATOM 862 O O . TYR A 1 114 ? 27.368 3.680 -54.644 1.00 71.94 114 TYR A O 1
ATOM 870 N N . CYS A 1 115 ? 27.231 5.831 -55.258 1.00 75.44 115 CYS A N 1
ATOM 871 C CA . CYS A 1 115 ? 28.621 6.138 -54.944 1.00 75.44 115 CYS A CA 1
ATOM 872 C C . CYS A 1 115 ? 28.717 6.550 -53.472 1.00 75.44 115 CYS A C 1
ATOM 874 O O . CYS A 1 115 ? 28.075 7.514 -53.056 1.00 75.44 115 CYS A O 1
ATOM 876 N N . LYS A 1 116 ? 29.511 5.821 -52.683 1.00 78.25 116 LYS A N 1
ATOM 877 C CA . LYS A 1 116 ? 29.887 6.243 -51.328 1.00 78.25 116 LYS A CA 1
ATOM 878 C C . LYS A 1 116 ? 31.255 6.916 -51.377 1.00 78.25 116 LYS A C 1
ATOM 880 O O . LYS A 1 116 ? 32.149 6.420 -52.058 1.00 78.25 116 LYS A O 1
ATOM 885 N N . SER A 1 117 ? 31.416 8.026 -50.661 1.00 81.25 117 SER A N 1
ATOM 886 C CA . SER A 1 117 ? 32.743 8.565 -50.360 1.00 81.25 117 SER A CA 1
ATOM 887 C C . SER A 1 117 ? 33.470 7.630 -49.387 1.00 81.25 117 SER A C 1
ATOM 889 O O . SER A 1 117 ? 32.830 6.873 -48.652 1.00 81.25 117 SER A O 1
ATOM 891 N N . SER A 1 118 ? 34.804 7.680 -49.373 1.00 80.56 118 SER A N 1
ATOM 892 C CA . SER A 1 118 ? 35.633 6.930 -48.418 1.00 80.56 118 SER A CA 1
ATOM 893 C C . SER A 1 118 ? 35.232 7.211 -46.965 1.00 80.56 118 SER A C 1
ATOM 895 O O . SER A 1 118 ? 35.109 6.277 -46.178 1.00 80.56 118 SER A O 1
ATOM 897 N N . GLU A 1 119 ? 34.904 8.466 -46.648 1.00 81.38 119 GLU A N 1
ATOM 898 C CA . GLU A 1 119 ? 34.433 8.897 -45.324 1.00 81.38 119 GLU A CA 1
ATOM 899 C C . GLU A 1 119 ? 33.116 8.219 -44.912 1.00 81.38 119 GLU A C 1
ATOM 901 O O . GLU A 1 119 ? 32.990 7.732 -43.790 1.00 81.38 119 GLU A O 1
ATOM 906 N N . MET A 1 120 ? 32.139 8.111 -45.824 1.00 77.12 120 MET A N 1
ATOM 907 C CA . MET A 1 120 ? 30.864 7.439 -45.529 1.00 77.12 120 MET A CA 1
ATOM 908 C C . MET A 1 120 ? 31.043 5.934 -45.284 1.00 77.12 120 MET A C 1
ATOM 910 O O . MET A 1 120 ? 30.303 5.339 -44.500 1.00 77.12 120 MET A O 1
ATOM 914 N N . VAL A 1 121 ? 32.026 5.303 -45.935 1.00 82.69 121 VAL A N 1
ATOM 915 C CA . VAL A 1 121 ? 32.344 3.883 -45.714 1.00 82.69 121 VAL A CA 1
ATOM 916 C C . VAL A 1 121 ? 32.993 3.671 -44.346 1.00 82.69 121 VAL A C 1
ATOM 918 O O . VAL A 1 121 ? 32.686 2.684 -43.676 1.00 82.69 121 VAL A O 1
ATOM 921 N N . GLU A 1 122 ? 33.864 4.583 -43.912 1.00 83.38 122 GLU A N 1
ATOM 922 C CA . GLU A 1 122 ? 34.464 4.526 -42.577 1.00 83.38 122 GLU A CA 1
ATOM 923 C C . GLU A 1 122 ? 33.431 4.774 -41.473 1.00 83.38 122 GLU A C 1
ATOM 925 O O . GLU A 1 122 ? 33.382 3.998 -40.519 1.00 83.38 122 GLU A O 1
ATOM 930 N N . GLN A 1 123 ? 32.535 5.754 -41.632 1.00 83.00 123 GLN A N 1
ATOM 931 C CA . GLN A 1 123 ? 31.450 6.007 -40.675 1.00 83.00 123 GLN A CA 1
ATOM 932 C C . GLN A 1 123 ? 30.519 4.797 -40.509 1.00 83.00 123 GLN A C 1
ATOM 934 O O . GLN A 1 123 ? 30.181 4.431 -39.386 1.00 83.00 123 GLN A O 1
ATOM 939 N N . GLU A 1 124 ? 30.147 4.120 -41.601 1.00 80.62 124 GLU A N 1
ATOM 940 C CA . GLU A 1 124 ? 29.339 2.896 -41.521 1.00 80.62 124 GLU A CA 1
ATOM 941 C C . GLU A 1 124 ? 30.081 1.744 -40.827 1.00 80.62 124 GLU A C 1
ATOM 943 O O . GLU A 1 124 ? 29.463 0.975 -40.090 1.00 80.62 124 GLU A O 1
ATOM 948 N N . LYS A 1 125 ? 31.395 1.600 -41.054 1.00 83.62 125 LYS A N 1
ATOM 949 C CA . LYS A 1 125 ? 32.211 0.577 -40.380 1.00 83.62 125 LYS A CA 1
ATOM 950 C C . LYS A 1 125 ? 32.314 0.845 -38.880 1.00 83.62 125 LYS A C 1
ATOM 952 O O . LYS A 1 125 ? 32.158 -0.095 -38.106 1.00 83.62 125 LYS A O 1
ATOM 957 N N . MET A 1 126 ? 32.523 2.103 -38.488 1.00 77.31 126 MET A N 1
ATOM 958 C CA . MET A 1 126 ? 32.571 2.525 -37.085 1.00 77.31 126 MET A CA 1
ATOM 959 C C . MET A 1 126 ? 31.208 2.368 -36.395 1.00 77.31 126 MET A C 1
ATOM 961 O O . MET A 1 126 ? 31.138 1.851 -35.285 1.00 77.31 126 MET A O 1
ATOM 965 N N . ALA A 1 127 ? 30.109 2.728 -37.065 1.00 77.31 127 ALA A N 1
ATOM 966 C CA . ALA A 1 127 ? 28.760 2.537 -36.530 1.00 77.31 127 ALA A CA 1
ATOM 967 C C . ALA A 1 127 ? 28.419 1.046 -36.355 1.00 77.31 127 ALA A C 1
ATOM 969 O O . ALA A 1 127 ? 27.869 0.650 -35.330 1.00 77.31 127 ALA A O 1
ATOM 970 N N . LYS A 1 128 ? 28.793 0.192 -37.320 1.00 77.38 128 LYS A N 1
ATOM 971 C CA . LYS A 1 128 ? 28.595 -1.263 -37.223 1.00 77.38 128 LYS A CA 1
ATOM 972 C C . LYS A 1 128 ? 29.474 -1.912 -36.154 1.00 77.38 128 LYS A C 1
ATOM 974 O O . LYS A 1 128 ? 29.008 -2.840 -35.502 1.00 77.38 128 LYS A O 1
ATOM 979 N N . SER A 1 129 ? 30.714 -1.455 -35.960 1.00 70.31 129 SER A N 1
ATOM 980 C CA . SER A 1 129 ? 31.595 -1.990 -34.912 1.00 70.31 129 SER A CA 1
ATOM 981 C C . SER A 1 129 ? 31.131 -1.583 -33.513 1.00 70.31 129 SER A C 1
ATOM 983 O O . SER A 1 129 ? 31.125 -2.427 -32.621 1.00 70.31 129 SER A O 1
ATOM 985 N N . GLN A 1 130 ? 30.653 -0.345 -33.338 1.00 70.62 130 GLN A N 1
ATOM 986 C CA . GLN A 1 130 ? 30.015 0.110 -32.097 1.00 70.62 130 GLN A CA 1
ATOM 987 C C . GLN A 1 130 ? 28.738 -0.689 -31.797 1.00 70.62 130 GLN A C 1
ATOM 989 O O . GLN A 1 130 ? 28.591 -1.228 -30.703 1.00 70.62 130 GLN A O 1
ATOM 994 N N . GLN A 1 131 ? 27.861 -0.873 -32.790 1.00 66.31 131 GLN A N 1
ATOM 995 C CA . GLN A 1 131 ? 26.646 -1.685 -32.639 1.00 66.31 131 GLN A CA 1
ATOM 996 C C . GLN A 1 131 ? 26.945 -3.169 -32.370 1.00 66.31 131 GLN A C 1
ATOM 998 O O . GLN A 1 131 ? 26.208 -3.819 -31.631 1.00 66.31 131 GLN A O 1
ATOM 1003 N N . ALA A 1 132 ? 28.025 -3.720 -32.932 1.00 62.41 132 ALA A N 1
ATOM 1004 C CA . ALA A 1 132 ? 28.464 -5.087 -32.655 1.00 62.41 132 ALA A CA 1
ATOM 1005 C C . ALA A 1 132 ? 29.081 -5.235 -31.251 1.00 62.41 132 ALA A C 1
ATOM 1007 O O . ALA A 1 132 ? 28.897 -6.277 -30.622 1.00 62.41 132 ALA A O 1
ATOM 1008 N N . ALA A 1 133 ? 29.763 -4.199 -30.747 1.00 61.16 133 ALA A N 1
ATOM 1009 C CA . ALA A 1 133 ? 30.324 -4.163 -29.396 1.00 61.16 133 ALA A CA 1
ATOM 1010 C C . ALA A 1 133 ? 29.235 -4.063 -28.311 1.00 61.16 133 ALA A C 1
ATOM 1012 O O . ALA A 1 133 ? 29.332 -4.727 -27.281 1.00 61.16 133 ALA A O 1
ATOM 1013 N N . GLU A 1 134 ? 28.162 -3.303 -28.557 1.00 60.19 134 GLU A N 1
ATOM 1014 C CA . GLU A 1 134 ? 27.012 -3.190 -27.642 1.00 60.19 134 GLU A CA 1
ATOM 1015 C C . GLU A 1 134 ? 25.963 -4.310 -27.827 1.00 60.19 134 GLU A C 1
ATOM 1017 O O . GLU A 1 134 ? 25.127 -4.552 -26.953 1.00 60.19 134 GLU A O 1
ATOM 1022 N N . GLY A 1 135 ? 25.992 -5.004 -28.970 1.00 49.97 135 GLY A N 1
ATOM 1023 C CA . GLY A 1 135 ? 24.940 -5.905 -29.454 1.00 49.97 135 GLY A CA 1
ATOM 1024 C C . GLY A 1 135 ? 25.243 -7.405 -29.388 1.00 49.97 135 GLY A C 1
ATOM 1025 O O . GLY A 1 135 ? 24.583 -8.187 -30.080 1.00 49.97 135 GLY A O 1
ATOM 1026 N N . GLY A 1 136 ? 26.208 -7.840 -28.573 1.00 51.47 136 GLY A N 1
ATOM 1027 C CA . GLY A 1 136 ? 26.429 -9.266 -28.308 1.00 51.47 136 GLY A CA 1
ATOM 1028 C C . GLY A 1 136 ? 25.201 -9.915 -27.652 1.00 51.47 136 GLY A C 1
ATOM 1029 O O . GLY A 1 136 ? 24.525 -9.288 -26.839 1.00 51.47 136 GLY A O 1
ATOM 1030 N N . GLY A 1 137 ? 24.892 -11.180 -27.973 1.00 59.75 137 GLY A N 1
ATOM 1031 C CA . GLY A 1 137 ? 23.703 -11.899 -27.464 1.00 59.75 137 GLY A CA 1
ATOM 1032 C C . GLY A 1 137 ? 23.531 -11.877 -25.934 1.00 59.75 137 GLY A C 1
ATOM 1033 O O . GLY A 1 137 ? 22.407 -11.928 -25.438 1.00 59.75 137 GLY A O 1
ATOM 1034 N N . ILE A 1 138 ? 24.628 -11.685 -25.197 1.00 65.94 138 ILE A N 1
ATOM 1035 C CA . ILE A 1 138 ? 24.662 -11.475 -23.743 1.00 65.94 138 ILE A CA 1
ATOM 1036 C C . ILE A 1 138 ? 23.943 -10.180 -23.323 1.00 65.94 138 ILE A C 1
ATOM 1038 O O . ILE A 1 138 ? 23.171 -10.209 -22.371 1.00 65.94 138 ILE A O 1
ATOM 1042 N N . GLY A 1 139 ? 24.101 -9.072 -24.056 1.00 69.38 139 GLY A N 1
ATOM 1043 C CA . GLY A 1 139 ? 23.434 -7.794 -23.764 1.00 69.38 139 GLY A CA 1
ATOM 1044 C C . GLY A 1 139 ? 21.919 -7.816 -24.006 1.00 69.38 139 GLY A C 1
ATOM 1045 O O . GLY A 1 139 ? 21.166 -7.058 -23.396 1.00 69.38 139 GLY A O 1
ATOM 1046 N N . ARG A 1 140 ? 21.438 -8.719 -24.871 1.00 73.75 140 ARG A N 1
ATOM 1047 C CA . ARG A 1 140 ? 19.999 -8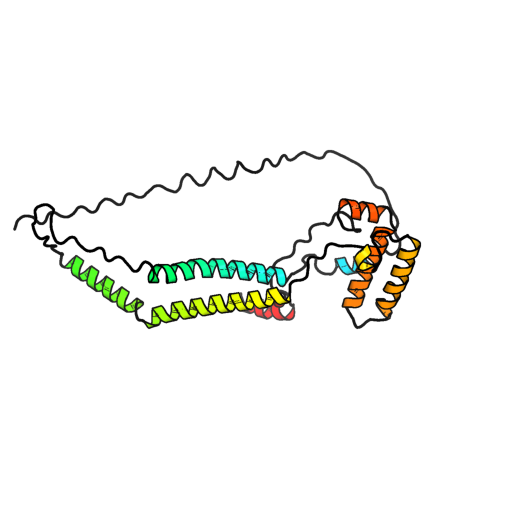.999 -24.999 1.00 73.75 140 ARG A CA 1
ATOM 1048 C C . ARG A 1 140 ? 19.494 -9.801 -23.804 1.00 73.75 140 ARG A C 1
ATOM 1050 O O . ARG A 1 140 ? 18.467 -9.443 -23.237 1.00 73.75 140 ARG A O 1
ATOM 1057 N N . PHE A 1 141 ? 20.229 -10.831 -23.389 1.00 77.38 141 PHE A N 1
ATOM 1058 C CA . PHE A 1 141 ? 19.849 -11.671 -22.253 1.00 77.38 141 PHE A CA 1
ATOM 1059 C C . PHE A 1 141 ? 19.803 -10.893 -20.929 1.00 77.38 141 PHE A C 1
ATOM 1061 O O . PHE A 1 141 ? 18.840 -11.035 -20.180 1.00 77.38 141 PHE A O 1
ATOM 1068 N N . THR A 1 142 ? 20.760 -9.995 -20.671 1.00 81.69 142 THR A N 1
ATOM 1069 C CA . THR A 1 142 ? 20.761 -9.150 -19.460 1.00 81.69 142 THR A CA 1
ATOM 1070 C C . THR A 1 142 ? 19.533 -8.240 -19.366 1.00 81.69 142 THR A C 1
ATOM 1072 O O . THR A 1 142 ? 18.995 -8.057 -18.275 1.00 81.69 142 THR A O 1
ATOM 1075 N N . ARG A 1 143 ? 19.026 -7.724 -20.496 1.00 82.50 143 ARG A N 1
ATOM 1076 C CA . ARG A 1 143 ? 17.780 -6.935 -20.540 1.00 82.50 143 ARG A CA 1
ATOM 1077 C C . ARG A 1 143 ? 16.551 -7.777 -20.192 1.00 82.50 143 ARG A C 1
ATOM 1079 O O . ARG A 1 143 ? 15.694 -7.302 -19.454 1.00 82.50 143 ARG A O 1
ATOM 1086 N N . PHE A 1 144 ? 16.481 -9.022 -20.667 1.00 86.88 144 PHE A N 1
ATOM 1087 C CA . PHE A 1 144 ? 15.398 -9.946 -20.308 1.00 86.88 144 PHE A CA 1
ATOM 1088 C C . PHE A 1 144 ? 15.464 -10.387 -18.843 1.00 86.88 144 PHE A C 1
ATOM 1090 O O . PHE A 1 144 ? 14.426 -10.427 -18.188 1.00 86.88 144 PHE A O 1
ATOM 1097 N N . ILE A 1 145 ? 16.662 -10.662 -18.311 1.00 89.62 145 ILE A N 1
ATOM 1098 C CA . ILE A 1 145 ? 16.843 -10.979 -16.886 1.00 89.62 145 ILE A CA 1
ATOM 1099 C C . ILE A 1 145 ? 16.381 -9.806 -16.020 1.00 89.62 145 ILE A C 1
ATOM 1101 O O . ILE A 1 145 ? 15.598 -10.005 -15.097 1.00 89.62 145 ILE A O 1
ATOM 1105 N N . GLY A 1 146 ? 16.827 -8.584 -16.328 1.00 89.12 146 GLY A N 1
ATOM 1106 C CA . GLY A 1 146 ? 16.425 -7.395 -15.578 1.00 89.12 146 GLY A CA 1
ATOM 1107 C C . GLY A 1 146 ? 14.909 -7.187 -15.593 1.00 89.12 146 GLY A C 1
ATOM 1108 O O . GLY A 1 146 ? 14.308 -6.948 -14.548 1.00 89.12 146 GLY A O 1
ATOM 1109 N N . LEU A 1 147 ? 14.277 -7.381 -16.752 1.00 90.19 147 LEU A N 1
ATOM 1110 C CA . LEU A 1 147 ? 12.826 -7.317 -16.890 1.00 90.19 147 LEU A CA 1
ATOM 1111 C C . LEU A 1 147 ? 12.115 -8.393 -16.054 1.00 90.19 147 LEU A C 1
ATOM 1113 O O . LEU A 1 147 ? 11.147 -8.087 -15.361 1.00 90.19 147 LEU A O 1
ATOM 1117 N N . ALA A 1 148 ? 12.610 -9.633 -16.077 1.00 91.50 148 ALA A N 1
ATOM 1118 C CA . ALA A 1 148 ? 12.065 -10.735 -15.288 1.00 91.50 148 ALA A CA 1
ATOM 1119 C C . ALA A 1 148 ? 12.199 -10.485 -13.777 1.00 91.50 148 ALA A C 1
ATOM 1121 O O . ALA A 1 148 ? 11.263 -10.764 -13.032 1.00 91.50 148 ALA A O 1
ATOM 1122 N N . ILE A 1 149 ? 13.318 -9.904 -13.330 1.00 92.94 149 ILE A N 1
ATOM 1123 C CA . ILE A 1 149 ? 13.515 -9.503 -11.930 1.00 92.94 149 ILE A CA 1
ATOM 1124 C C . ILE A 1 149 ? 12.502 -8.426 -11.538 1.00 92.94 149 ILE A C 1
ATOM 1126 O O . ILE A 1 149 ? 11.850 -8.566 -10.508 1.00 92.94 149 ILE A O 1
ATOM 1130 N N . VAL A 1 150 ? 12.318 -7.381 -12.353 1.00 92.56 150 VAL A N 1
ATOM 1131 C CA . VAL A 1 150 ? 11.361 -6.301 -12.049 1.00 92.56 150 VAL A CA 1
ATOM 1132 C C . VAL A 1 150 ? 9.925 -6.822 -11.970 1.00 92.56 150 VAL A C 1
ATOM 1134 O O . VAL A 1 150 ? 9.211 -6.495 -11.023 1.00 92.56 150 VAL A O 1
ATOM 1137 N N . TRP A 1 151 ? 9.505 -7.677 -12.906 1.00 92.88 151 TRP A N 1
ATOM 1138 C CA . TRP A 1 151 ? 8.181 -8.307 -12.850 1.00 92.88 151 TRP A CA 1
ATOM 1139 C C . TRP A 1 151 ? 8.040 -9.301 -11.693 1.00 92.88 151 TRP A C 1
ATOM 1141 O O . TRP A 1 151 ? 6.974 -9.373 -11.085 1.00 92.88 151 TRP A O 1
ATOM 1151 N N . GLY A 1 152 ? 9.109 -10.021 -11.345 1.00 94.12 152 GLY A N 1
ATOM 1152 C CA . GLY A 1 152 ? 9.156 -10.885 -10.167 1.00 94.12 152 GLY A CA 1
ATOM 1153 C C . GLY A 1 152 ? 8.996 -10.096 -8.867 1.00 94.12 152 GLY A C 1
ATOM 1154 O O . GLY A 1 152 ? 8.185 -10.466 -8.025 1.00 94.12 152 GLY A O 1
ATOM 1155 N N . LEU A 1 153 ? 9.694 -8.965 -8.728 1.00 91.06 153 LEU A N 1
ATOM 1156 C CA . LEU A 1 153 ? 9.543 -8.053 -7.591 1.00 91.06 153 LEU A CA 1
ATOM 1157 C C . LEU A 1 153 ? 8.132 -7.462 -7.524 1.00 91.06 153 LEU A C 1
ATOM 1159 O O . LEU A 1 153 ? 7.533 -7.447 -6.452 1.00 91.06 153 LEU A O 1
ATOM 1163 N N . PHE A 1 154 ? 7.571 -7.035 -8.659 1.00 92.50 154 PHE A N 1
ATOM 1164 C CA . PHE A 1 154 ? 6.186 -6.568 -8.723 1.00 92.50 154 PHE A CA 1
ATOM 1165 C C . PHE A 1 154 ? 5.204 -7.654 -8.261 1.00 92.50 154 PHE A C 1
ATOM 1167 O O . PHE A 1 154 ? 4.340 -7.389 -7.428 1.00 92.50 154 PHE A O 1
ATOM 1174 N N . TYR A 1 155 ? 5.375 -8.892 -8.731 1.00 92.00 155 TYR A N 1
ATOM 1175 C CA . TYR A 1 155 ? 4.563 -10.029 -8.301 1.00 92.00 155 TYR A CA 1
ATOM 1176 C C . TYR A 1 155 ? 4.681 -10.289 -6.792 1.00 92.00 155 TYR A C 1
ATOM 1178 O O . TYR A 1 155 ? 3.662 -10.456 -6.122 1.00 92.00 155 TYR A O 1
ATOM 1186 N N . LEU A 1 156 ? 5.898 -10.263 -6.236 1.00 90.31 156 LEU A N 1
ATOM 1187 C CA . LEU A 1 156 ? 6.118 -10.427 -4.795 1.00 90.31 156 LEU A CA 1
ATOM 1188 C C . LEU A 1 156 ? 5.414 -9.337 -3.978 1.00 90.31 156 LEU A C 1
ATOM 1190 O O . LEU A 1 156 ? 4.776 -9.647 -2.975 1.00 90.31 156 LEU A O 1
ATOM 1194 N N . VAL A 1 157 ? 5.480 -8.077 -4.417 1.00 88.25 157 VAL A N 1
ATOM 1195 C CA . VAL A 1 157 ? 4.774 -6.965 -3.760 1.00 88.25 157 VAL A CA 1
ATOM 1196 C C . VAL A 1 157 ? 3.259 -7.165 -3.828 1.00 88.25 157 VAL A C 1
ATOM 1198 O O . VAL A 1 157 ? 2.574 -7.011 -2.820 1.00 88.25 157 VAL A O 1
ATOM 1201 N N . VAL A 1 158 ? 2.721 -7.571 -4.980 1.00 87.31 158 VAL A N 1
ATOM 1202 C CA . VAL A 1 158 ? 1.282 -7.846 -5.130 1.00 87.31 158 VAL A CA 1
ATOM 1203 C C . VAL A 1 158 ? 0.825 -8.990 -4.218 1.00 87.31 158 VAL A C 1
ATOM 1205 O O . VAL A 1 158 ? -0.253 -8.904 -3.631 1.00 87.31 158 VAL A O 1
ATOM 1208 N N . MET A 1 159 ? 1.645 -10.028 -4.039 1.00 86.19 159 MET A N 1
ATOM 1209 C CA . MET A 1 159 ? 1.354 -11.118 -3.101 1.00 86.19 159 MET A CA 1
ATOM 1210 C C . MET A 1 159 ? 1.269 -10.631 -1.644 1.00 86.19 159 MET A C 1
ATOM 1212 O O . MET A 1 159 ? 0.398 -11.087 -0.906 1.00 86.19 159 MET A O 1
ATOM 1216 N N . GLN A 1 160 ? 2.104 -9.666 -1.236 1.00 82.00 160 GLN A N 1
ATOM 1217 C CA . GLN A 1 160 ? 2.016 -9.045 0.097 1.00 82.00 160 GLN A CA 1
ATOM 1218 C C . GLN A 1 160 ? 0.713 -8.245 0.273 1.00 82.00 160 GLN A C 1
ATOM 1220 O O . GLN A 1 160 ? 0.060 -8.334 1.311 1.00 82.00 160 GLN A O 1
ATOM 1225 N N . VAL A 1 161 ? 0.286 -7.513 -0.762 1.00 81.50 161 VAL A N 1
ATOM 1226 C CA . VAL A 1 161 ? -0.948 -6.704 -0.732 1.00 81.50 161 VAL A CA 1
ATOM 1227 C C . VAL A 1 161 ? -2.199 -7.568 -0.577 1.00 81.50 161 VAL A C 1
ATOM 1229 O O . VAL A 1 161 ? -3.103 -7.205 0.172 1.00 81.50 161 VAL A O 1
ATOM 1232 N N . GLN A 1 162 ? -2.260 -8.719 -1.253 1.00 68.62 162 GLN A N 1
ATOM 1233 C CA . GLN A 1 162 ? -3.421 -9.613 -1.181 1.00 68.62 162 GLN A CA 1
ATOM 1234 C C . GLN A 1 162 ? -3.629 -10.206 0.219 1.00 68.62 162 GLN A C 1
ATOM 1236 O O . GLN A 1 162 ? -4.770 -10.403 0.629 1.00 68.62 162 GLN A O 1
ATOM 1241 N N . GLY A 1 163 ? -2.553 -10.443 0.976 1.00 66.25 163 GLY A N 1
ATOM 1242 C CA . GLY A 1 163 ? -2.652 -10.862 2.377 1.00 66.25 163 GLY A CA 1
ATOM 1243 C C . GLY A 1 163 ? -3.110 -9.743 3.320 1.00 66.25 163 GLY A C 1
ATOM 1244 O O . GLY A 1 163 ? -3.678 -10.018 4.374 1.00 66.25 163 GLY A O 1
ATOM 1245 N N . ALA A 1 164 ? -2.898 -8.484 2.928 1.00 61.69 164 ALA A N 1
ATOM 1246 C CA . ALA A 1 164 ? -3.130 -7.298 3.746 1.00 61.69 164 ALA A CA 1
ATOM 1247 C C . ALA A 1 164 ? -4.406 -6.523 3.375 1.00 61.69 164 ALA A C 1
ATOM 1249 O O . ALA A 1 164 ? -4.562 -5.380 3.814 1.00 61.69 164 ALA A O 1
ATOM 1250 N N . THR A 1 165 ? -5.329 -7.096 2.583 1.00 57.06 165 THR A N 1
ATOM 1251 C CA . THR A 1 165 ? -6.618 -6.455 2.274 1.00 57.06 165 THR A CA 1
ATOM 1252 C C . THR A 1 165 ? -7.473 -6.358 3.534 1.00 57.06 165 THR A C 1
ATOM 1254 O O . THR A 1 165 ? -8.379 -7.154 3.789 1.00 57.06 165 THR A O 1
ATOM 1257 N N . THR A 1 166 ? -7.171 -5.352 4.339 1.00 57.22 166 THR A N 1
ATOM 1258 C CA . THR A 1 166 ? -8.003 -4.894 5.431 1.00 57.22 166 THR A CA 1
ATOM 1259 C C . THR A 1 166 ? -9.245 -4.338 4.756 1.00 57.22 166 THR A C 1
ATOM 1261 O O . THR A 1 166 ? -9.195 -3.295 4.106 1.00 57.22 166 THR A O 1
ATOM 1264 N N . GLN A 1 167 ? -10.343 -5.093 4.804 1.00 57.69 167 GLN A N 1
ATOM 1265 C CA . GLN A 1 167 ? -11.647 -4.634 4.336 1.00 57.69 167 GLN A CA 1
ATOM 1266 C C . GLN A 1 167 ? -11.865 -3.231 4.908 1.00 57.69 167 GLN A C 1
ATOM 1268 O O . GLN A 1 167 ? -11.808 -3.062 6.128 1.00 57.69 167 GLN A O 1
ATOM 1273 N N . ILE A 1 168 ? -12.085 -2.227 4.054 1.00 62.03 168 ILE A N 1
ATOM 1274 C CA . ILE A 1 168 ? -12.475 -0.881 4.491 1.00 62.03 168 ILE A CA 1
ATOM 1275 C C . ILE A 1 168 ? -13.901 -1.013 5.036 1.00 62.03 168 ILE A C 1
ATOM 1277 O O . ILE A 1 168 ? -14.889 -0.733 4.355 1.00 62.03 168 ILE A O 1
ATOM 1281 N N . LYS A 1 169 ? -14.024 -1.560 6.248 1.00 64.44 169 LYS A N 1
ATOM 1282 C CA . LYS A 1 169 ? -15.305 -1.810 6.888 1.00 64.44 169 LYS A CA 1
ATOM 1283 C C . LYS A 1 169 ? -15.793 -0.462 7.394 1.00 64.44 169 LYS A C 1
ATOM 1285 O O . LYS A 1 169 ? -15.195 0.135 8.288 1.00 64.44 169 LYS A O 1
ATOM 1290 N N . ARG A 1 170 ? -16.855 0.049 6.768 1.00 74.38 170 ARG A N 1
ATOM 1291 C CA . ARG A 1 170 ? -17.562 1.237 7.256 1.00 74.38 170 ARG A CA 1
ATOM 1292 C C . ARG A 1 170 ? -18.014 0.967 8.691 1.00 74.38 170 ARG A C 1
ATOM 1294 O O . ARG A 1 170 ? -18.395 -0.157 9.010 1.00 74.38 170 ARG A O 1
ATOM 1301 N N . PHE A 1 171 ? -17.932 1.980 9.548 1.00 86.06 171 PHE A N 1
ATOM 1302 C CA . PHE A 1 171 ? -18.330 1.847 10.943 1.00 86.06 171 PHE A CA 1
ATOM 1303 C C . PHE A 1 171 ? -19.838 1.575 11.021 1.00 86.06 171 PHE A C 1
ATOM 1305 O O . PHE A 1 171 ? -20.647 2.440 10.687 1.00 86.06 171 PHE A O 1
ATOM 1312 N N . ASP A 1 172 ? -20.205 0.368 11.446 1.00 90.44 172 ASP A N 1
ATOM 1313 C CA . ASP A 1 172 ? -21.594 -0.026 11.667 1.00 90.44 172 ASP A CA 1
ATOM 1314 C C . ASP A 1 172 ? -21.791 -0.404 13.144 1.00 90.44 172 ASP A C 1
ATOM 1316 O O . ASP A 1 172 ? -21.280 -1.436 13.593 1.00 90.44 172 ASP A O 1
ATOM 1320 N N . PRO A 1 173 ? -22.491 0.432 13.932 1.00 90.75 173 PRO A N 1
ATOM 1321 C CA . PRO A 1 173 ? -22.658 0.206 15.359 1.00 90.75 173 PRO A CA 1
ATOM 1322 C C . PRO A 1 173 ? -23.525 -1.019 15.683 1.00 90.75 173 PRO A C 1
ATOM 1324 O O . PRO A 1 173 ? -23.323 -1.625 16.735 1.00 90.75 173 PRO A O 1
ATOM 1327 N N . PHE A 1 174 ? -24.460 -1.407 14.808 1.00 92.31 174 PHE A N 1
ATOM 1328 C CA . PHE A 1 174 ? -25.317 -2.577 15.033 1.00 92.31 174 PHE A CA 1
ATOM 1329 C C . PHE A 1 174 ? -24.530 -3.872 14.829 1.00 92.31 174 PHE A C 1
ATOM 1331 O O . PHE A 1 174 ? -24.582 -4.776 15.662 1.00 92.31 174 PHE A O 1
ATOM 1338 N N . ASP A 1 175 ? -23.715 -3.892 13.776 1.00 92.50 175 ASP A N 1
ATOM 1339 C CA . ASP A 1 175 ? -22.823 -4.994 13.414 1.00 92.50 175 ASP A CA 1
ATOM 1340 C C . ASP A 1 175 ? -21.734 -5.221 14.480 1.00 92.50 175 ASP A C 1
ATOM 1342 O O . ASP A 1 175 ? -21.414 -6.356 14.824 1.00 92.50 175 ASP A O 1
ATOM 1346 N N . ILE A 1 176 ? -21.187 -4.138 15.054 1.00 91.31 176 ILE A N 1
ATOM 1347 C CA . ILE A 1 176 ? -20.178 -4.202 16.130 1.00 91.31 176 ILE A CA 1
ATOM 1348 C C . ILE A 1 176 ? -20.773 -4.735 17.440 1.00 91.31 176 ILE A C 1
ATOM 1350 O O . ILE A 1 176 ? -20.088 -5.431 18.189 1.00 91.31 176 ILE A O 1
ATOM 1354 N N . LEU A 1 177 ? -22.027 -4.389 17.740 1.00 92.38 177 LEU A N 1
ATOM 1355 C CA . LEU A 1 177 ? -22.727 -4.848 18.942 1.00 92.38 177 LEU A CA 1
ATOM 1356 C C . LEU A 1 177 ? -23.428 -6.202 18.755 1.00 92.38 177 LEU A C 1
ATOM 1358 O O . LEU A 1 177 ? -24.006 -6.705 19.719 1.00 92.38 177 LEU A O 1
ATOM 1362 N N . GLU A 1 178 ? -23.368 -6.784 17.553 1.00 91.81 178 GLU A N 1
ATOM 1363 C CA . GLU A 1 178 ? -24.039 -8.036 17.178 1.00 91.81 178 GLU A CA 1
ATOM 1364 C C . GLU A 1 178 ? -25.559 -7.992 17.425 1.00 91.81 178 GLU A C 1
ATOM 1366 O O . GLU A 1 178 ? -26.175 -8.957 17.885 1.00 91.81 178 GLU A O 1
ATOM 1371 N N . VAL A 1 179 ? -26.179 -6.843 17.144 1.00 93.94 179 VAL A N 1
ATOM 1372 C CA . VAL A 1 179 ? -27.621 -6.621 17.313 1.00 93.94 179 VAL A CA 1
ATOM 1373 C C . VAL A 1 179 ? -28.288 -6.293 15.982 1.00 93.94 179 VAL A C 1
ATOM 1375 O O . VAL A 1 179 ? -27.663 -5.798 15.051 1.00 93.94 179 VAL A O 1
ATOM 1378 N N . SER A 1 180 ? -29.593 -6.549 15.896 1.00 91.94 180 SER A N 1
ATOM 1379 C CA . SER A 1 180 ? -30.394 -6.140 14.740 1.00 91.94 180 SER A CA 1
ATOM 1380 C C . SER A 1 180 ? -30.422 -4.614 14.597 1.00 91.94 180 SER A C 1
ATOM 1382 O O . SER A 1 180 ? -30.467 -3.891 15.592 1.00 91.94 180 SER A O 1
ATOM 1384 N N . THR A 1 181 ? -30.510 -4.120 13.361 1.00 88.56 181 THR A N 1
ATOM 1385 C CA . THR A 1 181 ? -30.737 -2.696 13.048 1.00 88.56 181 THR A CA 1
ATOM 1386 C C . THR A 1 181 ? -32.036 -2.146 13.647 1.00 88.56 181 THR A C 1
ATOM 1388 O O . THR A 1 181 ? -32.200 -0.936 13.772 1.00 88.56 181 THR A O 1
ATOM 1391 N N . SER A 1 182 ? -32.974 -3.025 14.018 1.00 89.56 182 SER A N 1
ATOM 1392 C CA . SER A 1 182 ? -34.241 -2.681 14.678 1.00 89.56 182 SER A CA 1
ATOM 1393 C C . SER A 1 182 ? -34.227 -2.924 16.193 1.00 89.56 182 SER A C 1
ATOM 1395 O O . SER A 1 182 ? -35.288 -2.917 16.816 1.00 89.56 182 SER A O 1
ATOM 1397 N N . ALA A 1 183 ? -33.058 -3.179 16.790 1.00 90.69 183 ALA A N 1
ATOM 1398 C CA . ALA A 1 183 ? -32.940 -3.474 18.214 1.00 90.69 183 ALA A CA 1
ATOM 1399 C C . ALA A 1 183 ? -33.371 -2.292 19.093 1.00 90.69 183 ALA A C 1
ATOM 1401 O O . ALA A 1 183 ? -33.135 -1.119 18.796 1.00 90.69 183 ALA A O 1
ATOM 1402 N N . SER A 1 184 ? -33.983 -2.623 20.225 1.00 93.00 184 SER A N 1
ATOM 1403 C CA . SER A 1 184 ? -34.444 -1.647 21.208 1.00 93.00 184 SER A CA 1
ATOM 1404 C C . SER A 1 184 ? -33.308 -1.192 22.140 1.00 93.00 184 SER A C 1
ATOM 1406 O O . SER A 1 184 ? -32.349 -1.921 22.401 1.00 93.00 184 SER A O 1
ATOM 1408 N N . ASN A 1 185 ? -33.429 0.006 22.724 1.00 90.81 185 ASN A N 1
ATOM 1409 C CA . ASN A 1 185 ? -32.479 0.523 23.724 1.00 90.81 185 ASN A CA 1
ATOM 1410 C C . ASN A 1 185 ? -32.108 -0.467 24.858 1.00 90.81 185 ASN A C 1
ATOM 1412 O O . ASN A 1 185 ? -30.922 -0.556 25.202 1.00 90.81 185 ASN A O 1
ATOM 1416 N N . PRO A 1 186 ? -33.045 -1.228 25.469 1.00 92.75 186 PRO A N 1
ATOM 1417 C CA . PRO A 1 186 ? -32.677 -2.211 26.489 1.00 92.75 186 PRO A CA 1
ATOM 1418 C C . PRO A 1 186 ? -31.842 -3.377 25.937 1.00 92.75 186 PRO A C 1
ATOM 1420 O O . PRO A 1 186 ? -30.951 -3.859 26.642 1.00 92.75 186 PRO A O 1
ATOM 1423 N N . GLU A 1 187 ? -32.075 -3.806 24.694 1.00 93.06 187 GLU A N 1
ATOM 1424 C CA . GLU A 1 187 ? -31.289 -4.860 24.036 1.00 93.06 187 GLU A CA 1
ATOM 1425 C C . GLU A 1 187 ? -29.866 -4.387 23.740 1.00 93.06 187 GLU A C 1
ATOM 1427 O O . GLU A 1 187 ? -28.912 -5.082 24.090 1.00 93.06 187 GLU A O 1
ATOM 1432 N N . ILE A 1 188 ? -29.716 -3.164 23.224 1.00 93.69 188 ILE A N 1
ATOM 1433 C CA . ILE A 1 188 ? -28.415 -2.518 22.985 1.00 93.69 188 ILE A CA 1
ATOM 1434 C C . ILE A 1 188 ? -27.599 -2.457 24.286 1.00 93.69 188 ILE A C 1
ATOM 1436 O O . ILE A 1 188 ? -26.432 -2.850 24.331 1.00 93.69 188 ILE A O 1
ATOM 1440 N N . LYS A 1 189 ? -28.230 -2.049 25.394 1.00 93.25 189 LYS A N 1
ATOM 1441 C CA . LYS A 1 189 ? -27.574 -1.979 26.709 1.00 93.25 189 LYS A CA 1
ATOM 1442 C C . LYS A 1 189 ? -27.208 -3.357 27.269 1.00 93.25 189 LYS A C 1
ATOM 1444 O O . LYS A 1 189 ? -26.260 -3.469 28.052 1.00 93.25 189 LYS A O 1
ATOM 1449 N N . LYS A 1 190 ? -27.967 -4.401 26.930 1.00 94.56 190 LYS A N 1
ATOM 1450 C CA . LYS A 1 190 ? -27.664 -5.786 27.318 1.00 94.56 190 LYS A CA 1
ATOM 1451 C C . LYS A 1 190 ? -26.479 -6.327 26.514 1.00 94.56 190 LYS A C 1
ATOM 1453 O O . LYS A 1 190 ? -25.574 -6.906 27.113 1.00 94.56 190 LYS A O 1
ATOM 1458 N N . ALA A 1 191 ? -26.462 -6.091 25.202 1.00 94.75 191 ALA A N 1
ATOM 1459 C CA . ALA A 1 191 ? -25.377 -6.487 24.307 1.00 94.75 191 ALA A CA 1
ATOM 1460 C C . ALA A 1 191 ? -24.053 -5.813 24.693 1.00 94.75 191 ALA A C 1
ATOM 1462 O O . ALA A 1 191 ? -23.060 -6.506 24.911 1.00 94.75 191 ALA A O 1
ATOM 1463 N N . TYR A 1 192 ? -24.071 -4.494 24.918 1.00 94.19 192 TYR A N 1
ATOM 1464 C CA . TYR A 1 192 ? -22.909 -3.744 25.401 1.00 94.19 192 TYR A CA 1
ATOM 1465 C C . TYR A 1 192 ? -22.329 -4.356 26.681 1.00 94.19 192 TYR A C 1
ATOM 1467 O O . TYR A 1 192 ? -21.155 -4.702 26.724 1.00 94.19 192 TYR A O 1
ATOM 1475 N N . ARG A 1 193 ? -23.163 -4.600 27.704 1.00 93.56 193 ARG A N 1
ATOM 1476 C CA . ARG A 1 193 ? -22.698 -5.203 28.966 1.00 93.56 193 ARG A CA 1
ATOM 1477 C C . ARG A 1 193 ? -22.060 -6.578 28.772 1.00 93.56 193 ARG A C 1
ATOM 1479 O O . ARG A 1 193 ? -21.061 -6.871 29.422 1.00 93.56 193 ARG A O 1
ATOM 1486 N N . LYS A 1 194 ? -22.622 -7.411 27.892 1.00 94.81 194 LYS A N 1
ATOM 1487 C CA . LYS A 1 194 ? -22.073 -8.736 27.577 1.00 94.81 194 LYS A CA 1
ATOM 1488 C C . LYS A 1 194 ? -20.693 -8.615 26.922 1.00 94.81 194 LYS A C 1
ATOM 1490 O O . LYS A 1 194 ? -19.750 -9.245 27.389 1.00 94.81 194 LYS A O 1
ATOM 1495 N N . LEU A 1 195 ? -20.570 -7.790 25.883 1.00 93.06 195 LEU A N 1
ATOM 1496 C CA . LEU A 1 195 ? -19.333 -7.630 25.114 1.00 93.06 195 LEU A CA 1
ATOM 1497 C C . LEU A 1 195 ? -18.234 -6.912 25.912 1.00 93.06 195 LEU A C 1
ATOM 1499 O O . LEU A 1 195 ? -17.081 -7.334 25.874 1.00 93.06 195 LEU A O 1
ATOM 1503 N N . SER A 1 196 ? -18.582 -5.894 26.703 1.00 91.12 196 SER A N 1
ATOM 1504 C CA . SER A 1 196 ? -17.634 -5.183 27.571 1.00 91.12 196 SER A CA 1
ATOM 1505 C C . SER A 1 196 ? -17.003 -6.079 28.632 1.00 91.12 196 SER A C 1
ATOM 1507 O O . SER A 1 196 ? -15.856 -5.852 28.992 1.00 91.12 196 SER A O 1
ATOM 1509 N N . LEU A 1 197 ? -17.723 -7.087 29.138 1.00 90.62 197 LEU A N 1
ATOM 1510 C CA . LEU A 1 197 ? -17.170 -8.053 30.094 1.00 90.62 197 LEU A CA 1
ATOM 1511 C C . LEU A 1 197 ? -16.204 -9.045 29.436 1.00 90.62 197 LEU A C 1
ATOM 1513 O O . LEU A 1 197 ? -15.266 -9.490 30.094 1.00 90.62 197 LEU A O 1
ATOM 1517 N N . ILE A 1 198 ? -16.446 -9.394 28.169 1.00 89.94 198 ILE A N 1
ATOM 1518 C CA . ILE A 1 198 ? -15.610 -10.321 27.393 1.00 89.94 198 ILE A CA 1
ATOM 1519 C C . ILE A 1 198 ? -14.301 -9.636 26.994 1.00 89.94 198 ILE A C 1
ATOM 1521 O O . ILE A 1 198 ? -13.228 -10.178 27.238 1.00 89.94 198 ILE A O 1
ATOM 1525 N N . TYR A 1 199 ? -14.389 -8.425 26.438 1.00 90.25 199 TYR A N 1
ATOM 1526 C CA . TYR A 1 199 ? -13.246 -7.676 25.906 1.00 90.25 199 TYR A CA 1
ATOM 1527 C C . TYR A 1 199 ? -12.655 -6.668 26.900 1.00 90.25 199 TYR A C 1
ATOM 1529 O O . TYR A 1 199 ? -11.980 -5.726 26.497 1.00 90.25 199 TYR A O 1
ATOM 1537 N N . HIS A 1 200 ? -12.910 -6.822 28.201 1.00 87.69 200 HIS A N 1
ATOM 1538 C CA . HIS A 1 200 ? -12.378 -5.890 29.191 1.00 87.69 200 HIS A CA 1
ATOM 1539 C C . HIS A 1 200 ? -10.835 -5.947 29.212 1.00 87.69 200 HIS A C 1
ATOM 1541 O O . HIS A 1 200 ? -10.293 -7.052 29.328 1.00 87.69 200 HIS A O 1
ATOM 1547 N N . PRO A 1 201 ? -10.120 -4.804 29.161 1.00 86.56 201 PRO A N 1
ATOM 1548 C CA . PRO A 1 201 ? -8.654 -4.787 29.104 1.00 86.56 201 PRO A CA 1
ATOM 1549 C C . PRO A 1 201 ? -8.002 -5.387 30.360 1.00 86.56 201 PRO A C 1
ATOM 1551 O O . PRO A 1 201 ? -6.991 -6.063 30.257 1.00 86.56 201 PRO A O 1
ATOM 1554 N N . ASP A 1 202 ? -8.629 -5.236 31.532 1.00 86.62 202 ASP A N 1
ATOM 1555 C CA . ASP A 1 202 ? -8.143 -5.831 32.795 1.00 86.62 202 ASP A CA 1
ATOM 1556 C C . ASP A 1 202 ? -8.145 -7.370 32.784 1.00 86.62 202 ASP A C 1
ATOM 1558 O O . ASP A 1 202 ? -7.315 -8.011 33.418 1.00 86.62 202 ASP A O 1
ATOM 1562 N N . LYS A 1 203 ? -9.077 -7.988 32.046 1.00 86.00 203 LYS A N 1
ATOM 1563 C CA . LYS A 1 203 ? -9.165 -9.453 31.948 1.00 86.00 203 LYS A CA 1
ATOM 1564 C C . LYS A 1 203 ? -8.293 -10.026 30.836 1.00 86.00 203 LYS A C 1
ATOM 1566 O O . LYS A 1 203 ? -8.008 -11.217 30.864 1.00 86.00 203 LYS A O 1
ATOM 1571 N N . ASN A 1 204 ? -7.900 -9.191 29.874 1.00 85.12 204 ASN A N 1
ATOM 1572 C CA . ASN A 1 204 ? -7.114 -9.574 28.705 1.00 85.12 204 ASN A CA 1
ATOM 1573 C C . ASN A 1 204 ? -5.923 -8.610 28.520 1.00 85.12 204 ASN A C 1
ATOM 1575 O O . ASN A 1 204 ? -5.862 -7.917 27.503 1.00 85.12 204 ASN A O 1
ATOM 1579 N N . PRO A 1 205 ? -4.996 -8.521 29.494 1.00 80.50 205 PRO A N 1
ATOM 1580 C CA . PRO A 1 205 ? -3.874 -7.584 29.421 1.00 80.50 205 PRO A CA 1
ATOM 1581 C C . PRO A 1 205 ? -2.882 -7.920 28.296 1.00 80.50 205 PRO A C 1
ATOM 1583 O O . PRO A 1 205 ? -2.224 -7.022 27.779 1.00 80.50 205 PRO A O 1
ATOM 1586 N N . ASP A 1 206 ? -2.809 -9.190 27.889 1.00 81.88 206 ASP A N 1
ATOM 1587 C CA . ASP A 1 206 ? -1.845 -9.679 26.896 1.00 81.88 206 ASP A CA 1
ATOM 1588 C C . ASP A 1 206 ? -2.350 -9.583 25.443 1.00 81.88 206 ASP A C 1
ATOM 1590 O O . ASP A 1 206 ? -1.580 -9.814 24.510 1.00 81.88 206 ASP A O 1
ATOM 1594 N N . ASP A 1 207 ? -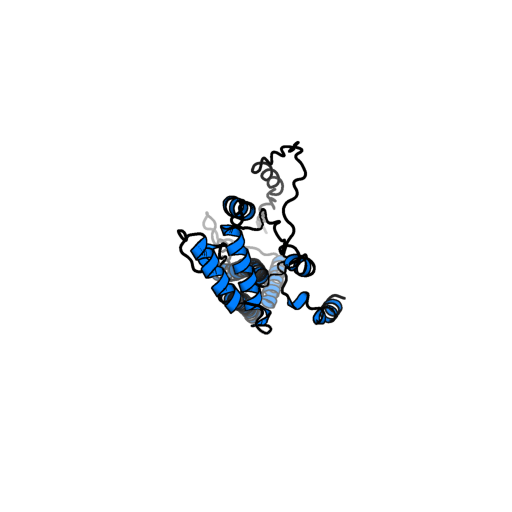3.631 -9.248 25.224 1.00 79.44 207 ASP A N 1
ATOM 1595 C CA . ASP A 1 207 ? -4.226 -9.172 23.884 1.00 79.44 207 ASP A CA 1
ATOM 1596 C C . ASP A 1 207 ? -4.481 -7.712 23.446 1.00 79.44 207 ASP A C 1
ATOM 1598 O O . ASP A 1 207 ? -5.484 -7.101 23.841 1.00 79.44 207 ASP A O 1
ATOM 1602 N N . PRO A 1 208 ? -3.639 -7.138 22.563 1.00 78.19 208 PRO A N 1
ATOM 1603 C CA . PRO A 1 208 ? -3.859 -5.792 22.035 1.00 78.19 208 PRO A CA 1
ATOM 1604 C C . PRO A 1 208 ? -5.132 -5.693 21.174 1.00 78.19 208 PRO A C 1
ATOM 1606 O O . PRO A 1 208 ? -5.716 -4.609 21.043 1.00 78.19 208 PRO A O 1
ATOM 1609 N N . LEU A 1 209 ? -5.617 -6.809 20.609 1.00 81.69 209 LEU A N 1
ATOM 1610 C CA . LEU A 1 209 ? -6.856 -6.822 19.834 1.00 81.69 209 LEU A CA 1
ATOM 1611 C C . LEU A 1 209 ? -8.076 -6.635 20.739 1.00 81.69 209 LEU A C 1
ATOM 1613 O O . LEU A 1 209 ? -9.006 -5.929 20.338 1.00 81.69 209 LEU A O 1
ATOM 1617 N N . ALA A 1 210 ? -8.063 -7.172 21.962 1.00 80.06 210 ALA A N 1
ATOM 1618 C CA . ALA A 1 210 ? -9.150 -7.003 22.925 1.00 80.06 210 ALA A CA 1
ATOM 1619 C C . ALA A 1 210 ? -9.364 -5.525 23.291 1.00 80.06 210 ALA A C 1
ATOM 1621 O O . ALA A 1 210 ? -10.496 -5.036 23.239 1.00 80.06 210 ALA A O 1
ATOM 1622 N N . ALA A 1 211 ? -8.279 -4.785 23.547 1.00 81.38 211 ALA A N 1
ATOM 1623 C CA . ALA A 1 211 ? -8.338 -3.346 23.803 1.00 81.38 211 ALA A CA 1
ATOM 1624 C C . ALA A 1 211 ? -8.929 -2.575 22.607 1.00 81.38 211 ALA A C 1
ATOM 1626 O O . ALA A 1 211 ? -9.832 -1.748 22.773 1.00 81.38 211 ALA A O 1
ATOM 1627 N N . SER A 1 212 ? -8.492 -2.896 21.382 1.00 83.75 212 SER A N 1
ATOM 1628 C CA . SER A 1 212 ? -9.018 -2.261 20.165 1.00 83.75 212 SER A CA 1
ATOM 1629 C C . SER A 1 212 ? -10.518 -2.534 19.955 1.00 83.75 212 SER A C 1
ATOM 1631 O O . SER A 1 212 ? -11.282 -1.626 19.611 1.00 83.75 212 SER A O 1
ATOM 1633 N N . ARG A 1 213 ? -10.971 -3.766 20.230 1.00 87.06 213 ARG A N 1
ATOM 1634 C CA . ARG A 1 213 ? -12.378 -4.180 20.133 1.00 87.06 213 ARG A CA 1
ATOM 1635 C C . ARG A 1 213 ? -13.240 -3.501 21.189 1.00 87.06 213 ARG A C 1
ATOM 1637 O O . ARG A 1 213 ? -14.324 -3.024 20.861 1.00 87.06 213 ARG A O 1
ATOM 1644 N N . PHE A 1 214 ? -12.754 -3.389 22.424 1.00 88.88 214 PHE A N 1
ATOM 1645 C CA . PHE A 1 214 ? -13.460 -2.700 23.505 1.00 88.88 214 PHE A CA 1
ATOM 1646 C C . PHE A 1 214 ? -13.759 -1.235 23.165 1.00 88.88 214 PHE A C 1
ATOM 1648 O O . PHE A 1 214 ? -14.872 -0.746 23.390 1.00 88.88 214 PHE A O 1
ATOM 1655 N N . ILE A 1 215 ? -12.790 -0.545 22.557 1.00 87.38 215 ILE A N 1
ATOM 1656 C CA . ILE A 1 215 ? -12.968 0.831 22.084 1.00 87.38 215 ILE A CA 1
ATOM 1657 C C . ILE A 1 215 ? -14.063 0.885 21.012 1.00 87.38 215 ILE A C 1
ATOM 1659 O O . ILE A 1 215 ? -14.959 1.725 21.101 1.00 87.38 215 ILE A O 1
ATOM 1663 N N . GLN A 1 216 ? -14.043 -0.024 20.030 1.00 89.25 216 GLN A N 1
ATOM 1664 C CA . GLN A 1 216 ? -15.076 -0.086 18.986 1.00 89.25 216 GLN A CA 1
ATOM 1665 C C . GLN A 1 216 ? -16.474 -0.331 19.568 1.00 89.25 216 GLN A C 1
ATOM 1667 O O . GLN A 1 216 ? -17.416 0.366 19.195 1.00 89.25 216 GLN A O 1
ATOM 1672 N N . ILE A 1 217 ? -16.602 -1.253 20.527 1.00 91.88 217 ILE A N 1
ATOM 1673 C CA . ILE A 1 217 ? -17.860 -1.556 21.228 1.00 91.88 217 ILE A CA 1
ATOM 1674 C C . ILE A 1 217 ? -18.383 -0.322 21.974 1.00 91.88 217 ILE A C 1
ATOM 1676 O O . ILE A 1 217 ? -19.565 0.013 21.888 1.00 91.88 217 ILE A O 1
ATOM 1680 N N . THR A 1 218 ? -17.499 0.392 22.672 1.00 90.44 218 THR A N 1
ATOM 1681 C CA . THR A 1 218 ? -17.857 1.604 23.422 1.00 90.44 218 THR A CA 1
ATOM 1682 C C . THR A 1 218 ? -18.298 2.735 22.491 1.00 90.44 218 THR A C 1
ATOM 1684 O O . THR A 1 218 ? -19.290 3.421 22.764 1.00 90.44 218 THR A O 1
ATOM 1687 N N . LYS A 1 219 ? -17.614 2.900 21.351 1.00 90.38 219 LYS A N 1
ATOM 1688 C CA . LYS A 1 219 ? -18.009 3.850 20.302 1.00 90.38 219 LYS A CA 1
ATOM 1689 C C . LYS A 1 219 ? -19.360 3.488 19.689 1.00 90.38 219 LYS A C 1
ATOM 1691 O O . LYS A 1 219 ? -20.188 4.376 19.510 1.00 90.38 219 LYS A O 1
ATOM 1696 N N . ALA A 1 220 ? -19.602 2.207 19.412 1.00 92.25 220 ALA A N 1
ATOM 1697 C CA . ALA A 1 220 ? -20.859 1.723 18.844 1.00 92.25 220 ALA A CA 1
ATOM 1698 C C . ALA A 1 220 ? -22.040 1.961 19.789 1.00 92.25 220 ALA A C 1
ATOM 1700 O O . ALA A 1 220 ? -23.062 2.502 19.377 1.00 92.25 220 ALA A O 1
ATOM 1701 N N . TYR A 1 221 ? -21.869 1.653 21.077 1.00 92.88 221 TYR A N 1
ATOM 1702 C CA . TYR A 1 221 ? -22.869 1.958 22.097 1.00 92.88 221 TYR A CA 1
ATOM 1703 C C . TYR A 1 221 ? -23.167 3.460 22.160 1.00 92.88 221 TYR A C 1
ATOM 1705 O O . TYR A 1 221 ? -24.327 3.863 22.082 1.00 92.88 221 TYR A O 1
ATOM 1713 N N . SER A 1 222 ? -22.121 4.291 22.201 1.00 90.19 222 SER A N 1
ATOM 1714 C CA . SER A 1 222 ? -22.271 5.751 22.230 1.00 90.19 222 SER A CA 1
ATOM 1715 C C . SER A 1 222 ? -23.020 6.271 21.000 1.00 90.19 222 SER A C 1
ATOM 1717 O O . SER A 1 222 ? -23.906 7.105 21.151 1.00 90.19 222 SER A O 1
ATOM 1719 N N . ALA A 1 223 ? -22.734 5.736 19.807 1.00 91.19 223 ALA A N 1
ATOM 1720 C CA . ALA A 1 223 ? -23.415 6.099 18.562 1.00 91.19 223 ALA A CA 1
ATOM 1721 C C . ALA A 1 223 ? -24.936 5.874 18.611 1.00 91.19 223 ALA A C 1
ATOM 1723 O O . ALA A 1 223 ? -25.677 6.586 17.938 1.00 91.19 223 ALA A O 1
ATOM 1724 N N . LEU A 1 224 ? -25.401 4.891 19.390 1.00 90.38 224 LEU A N 1
ATOM 1725 C CA . LEU A 1 224 ? -26.817 4.535 19.480 1.00 90.38 224 LEU A CA 1
ATOM 1726 C C . LEU A 1 224 ? -27.533 5.190 20.667 1.00 90.38 224 LEU A C 1
ATOM 1728 O O . LEU A 1 224 ? -28.733 5.447 20.573 1.00 90.38 224 LEU A O 1
ATOM 1732 N N . THR A 1 225 ? -26.831 5.456 21.775 1.00 89.31 225 THR A N 1
ATOM 1733 C CA . THR A 1 225 ? -27.463 5.950 23.011 1.00 89.31 225 THR A CA 1
ATOM 1734 C C . THR A 1 225 ? -27.356 7.451 23.239 1.00 89.31 225 THR A C 1
ATOM 1736 O O . THR A 1 225 ? -28.232 8.019 23.885 1.00 89.31 225 THR A O 1
ATOM 1739 N N . ASP A 1 226 ? -26.277 8.087 22.779 1.00 90.12 226 ASP A N 1
ATOM 1740 C CA . ASP A 1 226 ? -26.039 9.519 22.986 1.00 90.12 226 ASP A CA 1
ATOM 1741 C C . ASP A 1 226 ? -26.611 10.317 21.807 1.00 90.12 226 ASP A C 1
ATOM 1743 O O . ASP A 1 226 ? -26.279 10.058 20.649 1.00 90.12 226 ASP A O 1
ATOM 1747 N N . GLU A 1 227 ? -27.476 11.295 22.089 1.00 90.06 227 GLU A N 1
ATOM 1748 C CA . GLU A 1 227 ? -28.136 12.100 21.056 1.00 90.06 227 GLU A CA 1
ATOM 1749 C C . GLU A 1 227 ? -27.140 12.856 20.171 1.00 90.06 227 GLU A C 1
ATOM 1751 O O . GLU A 1 227 ? -27.371 13.010 18.968 1.00 90.06 227 GLU A O 1
ATOM 1756 N N . VAL A 1 228 ? -26.026 13.322 20.747 1.00 89.44 228 VAL A N 1
ATOM 1757 C CA . VAL A 1 228 ? -24.993 14.055 20.002 1.00 89.44 228 VAL A CA 1
ATOM 1758 C C . VAL A 1 228 ? -24.240 13.100 19.079 1.00 89.44 228 VAL A C 1
ATOM 1760 O O . VAL A 1 228 ? -24.098 13.363 17.883 1.00 89.44 228 VAL A O 1
ATOM 1763 N N . ALA A 1 229 ? -23.805 11.958 19.614 1.00 87.62 229 ALA A N 1
ATOM 1764 C CA . ALA A 1 229 ? -23.089 10.940 18.850 1.00 87.62 229 ALA A CA 1
ATOM 1765 C C . ALA A 1 229 ? -23.960 10.315 17.748 1.00 87.62 229 ALA A C 1
ATOM 1767 O O . ALA A 1 229 ? -23.459 10.051 16.655 1.00 87.62 229 ALA A O 1
ATOM 1768 N N . LYS A 1 230 ? -25.264 10.146 17.993 1.00 89.00 230 LYS A N 1
ATOM 1769 C CA . LYS A 1 230 ? -26.225 9.654 17.001 1.00 89.00 230 LYS A CA 1
ATOM 1770 C C . LYS A 1 230 ? -26.378 10.616 15.825 1.00 89.00 230 LYS A C 1
ATOM 1772 O O . LYS A 1 230 ? -26.252 10.199 14.677 1.00 89.00 230 LYS A O 1
ATOM 1777 N N . LYS A 1 231 ? -26.555 11.915 16.095 1.00 90.38 231 LYS A N 1
ATOM 1778 C CA . LYS A 1 231 ? -26.600 12.950 15.042 1.00 90.38 231 LYS A CA 1
ATOM 1779 C C . LYS A 1 231 ? -25.298 13.002 14.238 1.00 90.38 231 LYS A C 1
ATOM 1781 O O . LYS A 1 231 ? -25.324 13.175 13.021 1.00 90.38 231 LYS A O 1
ATOM 1786 N N . ASN A 1 232 ? -24.155 12.832 14.905 1.00 89.00 232 ASN A N 1
ATOM 1787 C CA . ASN A 1 232 ? -22.854 12.757 14.241 1.00 89.00 232 ASN A CA 1
ATOM 1788 C C . ASN A 1 232 ? -22.736 11.522 13.343 1.00 89.00 232 ASN A C 1
ATOM 1790 O O . ASN A 1 232 ? -22.260 11.637 12.216 1.00 89.00 232 ASN A O 1
ATOM 1794 N N . TYR A 1 233 ? -23.204 10.367 13.812 1.00 88.12 233 TYR A N 1
ATOM 1795 C CA . TYR A 1 233 ? -23.236 9.144 13.022 1.00 88.12 233 TYR A CA 1
ATOM 1796 C C . TYR A 1 233 ? -24.136 9.287 11.786 1.00 88.12 233 TYR A 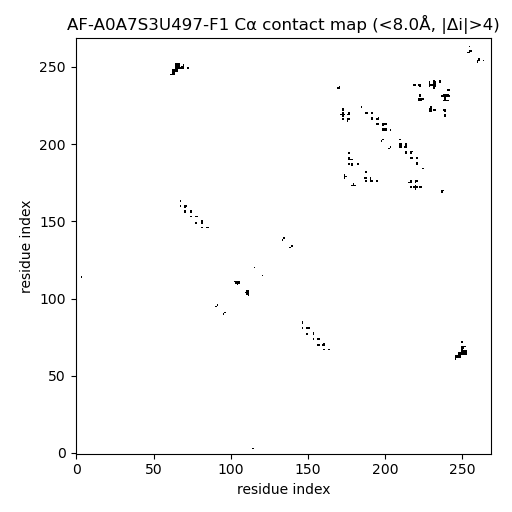C 1
ATOM 1798 O O . TYR A 1 233 ? -23.699 8.970 10.685 1.00 88.12 233 TYR A O 1
ATOM 1806 N N . GLU A 1 234 ? -25.336 9.853 11.930 1.00 88.38 234 GLU A N 1
ATOM 1807 C CA . GLU A 1 234 ? -26.254 10.101 10.807 1.00 88.38 234 GLU A CA 1
ATOM 1808 C C . GLU A 1 234 ? -25.659 11.059 9.760 1.00 88.38 234 GLU A C 1
ATOM 1810 O O . GLU A 1 234 ? -25.880 10.889 8.562 1.00 88.38 234 GLU A O 1
ATOM 1815 N N . LYS A 1 235 ? -24.877 12.057 10.196 1.00 88.50 235 LYS A N 1
ATOM 1816 C CA . LYS A 1 235 ? -24.302 13.077 9.307 1.00 88.50 235 LYS A CA 1
ATOM 1817 C C . LYS A 1 235 ? -22.957 12.686 8.686 1.00 88.50 235 LYS A C 1
ATOM 1819 O O . LYS A 1 235 ? -22.693 13.046 7.542 1.00 88.50 235 LYS A O 1
ATOM 1824 N N . TYR A 1 236 ? -22.091 12.008 9.437 1.00 84.88 236 TYR A N 1
ATOM 1825 C CA . TYR A 1 236 ? -20.696 11.738 9.056 1.00 84.88 236 TYR A CA 1
ATOM 1826 C C . TYR A 1 236 ? -20.364 10.243 8.959 1.00 84.88 236 TYR A C 1
ATOM 1828 O O . TYR A 1 236 ? -19.247 9.893 8.585 1.00 84.88 236 TYR A O 1
ATOM 1836 N N . GLY A 1 237 ? -21.292 9.352 9.318 1.00 85.56 237 GLY A N 1
ATOM 1837 C CA . GLY A 1 237 ? -21.054 7.907 9.377 1.00 85.56 237 GLY A CA 1
ATOM 1838 C C . GLY A 1 237 ? -20.163 7.463 10.542 1.00 85.56 237 GLY A C 1
ATOM 1839 O O . GLY A 1 237 ? -19.739 6.311 10.568 1.00 85.56 237 GLY A O 1
ATOM 1840 N N . ASN A 1 238 ? -19.853 8.350 11.499 1.00 85.50 238 ASN A N 1
ATOM 1841 C CA . ASN A 1 238 ? -19.002 8.054 12.656 1.00 85.50 238 ASN A CA 1
ATOM 1842 C C . ASN A 1 238 ? -19.470 8.822 13.916 1.00 85.50 238 ASN A C 1
ATOM 1844 O O . ASN A 1 238 ? -19.794 10.008 13.811 1.00 85.50 238 ASN A O 1
ATOM 1848 N N . PRO A 1 239 ? -19.479 8.205 15.118 1.00 84.44 239 PRO A N 1
ATOM 1849 C CA . PRO A 1 239 ? -19.948 8.853 16.352 1.00 84.44 239 PRO A CA 1
ATOM 1850 C C . PRO A 1 239 ? -19.067 10.004 16.852 1.00 84.44 239 PRO A C 1
ATOM 1852 O O . PRO A 1 239 ? -19.552 10.868 17.584 1.00 84.44 239 PRO A O 1
ATOM 1855 N N . ASP A 1 240 ? -17.791 10.041 16.458 1.00 83.06 240 ASP A N 1
ATOM 1856 C CA . ASP A 1 240 ? -16.826 11.053 16.915 1.00 83.06 240 ASP A CA 1
ATOM 1857 C C . ASP A 1 240 ? -16.974 12.404 16.175 1.00 83.06 240 ASP A C 1
ATOM 1859 O O . ASP A 1 240 ? -16.238 13.347 16.454 1.00 83.06 240 ASP A O 1
ATOM 1863 N N . GLY A 1 241 ? -17.925 12.523 15.236 1.00 83.81 241 GLY A N 1
ATOM 1864 C CA . GLY A 1 241 ? -18.177 13.758 14.487 1.00 83.81 241 GLY A CA 1
ATOM 1865 C C . GLY A 1 241 ? -17.265 13.933 13.265 1.00 83.81 241 GLY A C 1
ATOM 1866 O O . GLY A 1 241 ? -16.729 12.939 12.758 1.00 83.81 241 GLY A O 1
ATOM 1867 N N . PRO A 1 242 ? -17.105 15.171 12.752 1.00 79.19 242 PRO A N 1
ATOM 1868 C CA . PRO A 1 242 ? -16.290 15.429 11.571 1.00 79.19 242 PRO A CA 1
ATOM 1869 C C . PRO A 1 242 ? -14.843 15.025 11.859 1.00 79.19 242 PRO A C 1
ATOM 1871 O O . PRO A 1 242 ? -14.172 15.616 12.702 1.00 79.19 242 PRO A O 1
ATOM 1874 N N . GLN A 1 243 ? -14.372 13.983 11.179 1.00 77.69 243 GLN A N 1
ATOM 1875 C CA . GLN A 1 243 ? -12.992 13.542 11.312 1.00 77.69 243 GLN A CA 1
ATOM 1876 C C . GLN A 1 243 ? -12.093 14.523 10.567 1.00 77.69 243 GLN A C 1
ATOM 1878 O O . GLN A 1 243 ? -12.305 14.794 9.385 1.00 77.69 243 GLN A O 1
ATOM 1883 N N . THR A 1 244 ? -11.072 15.036 11.250 1.00 73.94 244 THR A N 1
ATOM 1884 C CA . THR A 1 244 ? -9.938 15.630 10.546 1.00 73.94 244 THR A CA 1
ATOM 1885 C C . THR A 1 244 ? -9.228 14.507 9.797 1.00 73.94 244 THR A C 1
ATOM 1887 O O . THR A 1 244 ? -8.900 13.472 10.384 1.00 73.94 244 THR A O 1
ATOM 1890 N N . SER A 1 245 ? -9.069 14.657 8.483 1.00 69.94 245 SER A N 1
ATOM 1891 C CA . SER A 1 245 ? -8.365 13.680 7.659 1.00 69.94 245 SER A CA 1
ATOM 1892 C C . SER A 1 245 ? -6.944 13.523 8.194 1.00 69.94 245 SER A C 1
ATOM 1894 O O . SER A 1 245 ? -6.118 14.422 8.044 1.00 69.94 245 SER A O 1
ATOM 1896 N N . LYS A 1 246 ? -6.654 12.389 8.841 1.00 70.25 246 LYS A N 1
ATOM 1897 C CA . LYS A 1 246 ? -5.290 12.055 9.254 1.00 70.25 246 LYS A CA 1
ATOM 1898 C C . LYS A 1 246 ? -4.465 11.841 7.987 1.00 70.25 246 LYS A C 1
ATOM 1900 O O . LYS A 1 246 ? -4.748 10.926 7.217 1.00 70.25 246 LYS A O 1
ATOM 1905 N N . VAL A 1 247 ? -3.477 12.699 7.755 1.00 76.12 247 VAL A N 1
ATOM 1906 C CA . VAL A 1 247 ? -2.531 12.527 6.650 1.00 76.12 247 VAL A CA 1
ATOM 1907 C C . VAL A 1 247 ? -1.474 11.530 7.105 1.00 76.12 247 VAL A C 1
ATOM 1909 O O . VAL A 1 247 ? -0.751 11.788 8.064 1.00 76.12 247 VAL A O 1
ATOM 1912 N N . GLY A 1 248 ? -1.415 10.381 6.436 1.00 76.00 248 GLY A N 1
ATOM 1913 C CA . GLY A 1 248 ? -0.341 9.410 6.606 1.00 76.00 248 GLY A CA 1
ATOM 1914 C C . GLY A 1 248 ? 0.674 9.513 5.476 1.00 76.00 248 GLY A C 1
ATOM 1915 O O . GLY A 1 248 ? 0.326 9.890 4.356 1.00 76.00 248 GLY A O 1
ATOM 1916 N N . ILE A 1 249 ? 1.929 9.176 5.764 1.00 83.00 249 ILE A N 1
ATOM 1917 C CA . ILE A 1 249 ? 2.979 9.091 4.744 1.00 83.00 249 ILE A CA 1
ATOM 1918 C C . ILE A 1 249 ? 3.152 7.617 4.365 1.00 83.00 249 ILE A C 1
ATOM 1920 O O . ILE A 1 249 ? 3.297 6.768 5.239 1.00 83.00 249 ILE A O 1
ATOM 1924 N N . GLY A 1 250 ? 3.152 7.318 3.063 1.00 80.25 250 GLY A N 1
ATOM 1925 C CA . GLY A 1 250 ? 3.336 5.970 2.502 1.00 80.25 250 GLY A CA 1
ATOM 1926 C C . GLY A 1 250 ? 4.798 5.527 2.430 1.00 80.25 250 GLY A C 1
ATOM 1927 O O . GLY A 1 250 ? 5.251 5.054 1.398 1.00 80.25 250 GLY A O 1
ATOM 1928 N N . LEU A 1 251 ? 5.541 5.775 3.496 1.00 84.31 251 LEU A N 1
ATOM 1929 C CA . LEU A 1 251 ? 6.800 5.141 3.854 1.00 84.31 251 LEU A CA 1
ATOM 1930 C C . LEU A 1 251 ? 6.684 3.601 4.201 1.00 84.31 251 LEU A C 1
ATOM 1932 O O . LEU A 1 251 ? 5.574 3.214 4.547 1.00 84.31 251 LEU A O 1
ATOM 1936 N N . PRO A 1 252 ? 7.738 2.734 4.297 1.00 83.44 252 PRO A N 1
ATOM 1937 C CA . PRO A 1 252 ? 7.732 1.461 5.069 1.00 83.44 252 PRO A CA 1
ATOM 1938 C C . PRO A 1 252 ? 8.289 1.575 6.516 1.00 83.44 252 PRO A C 1
ATOM 1940 O O . PRO A 1 252 ? 9.249 2.317 6.746 1.00 83.44 252 PRO A O 1
ATOM 1943 N N . ARG A 1 253 ? 7.688 0.893 7.514 1.00 82.44 253 ARG A N 1
ATOM 1944 C CA . ARG A 1 253 ? 7.923 1.192 8.955 1.00 82.44 253 ARG A CA 1
ATOM 1945 C C . ARG A 1 253 ? 9.376 1.036 9.390 1.00 82.44 253 ARG A C 1
ATOM 1947 O O . ARG A 1 253 ? 9.851 1.809 10.216 1.00 82.44 253 ARG A O 1
ATOM 1954 N N . PHE A 1 254 ? 10.085 0.113 8.749 1.00 83.25 254 PHE A N 1
ATOM 1955 C CA . PHE A 1 254 ? 11.518 -0.124 8.915 1.00 83.25 254 PHE A CA 1
ATOM 1956 C C . PHE A 1 254 ? 12.367 1.163 8.871 1.00 83.25 254 PHE A C 1
ATOM 1958 O O . PHE A 1 254 ? 13.344 1.274 9.607 1.00 83.25 254 PHE A O 1
ATOM 1965 N N . LEU A 1 255 ? 11.987 2.162 8.060 1.00 81.56 255 LEU A N 1
ATOM 1966 C CA . LEU A 1 255 ? 12.736 3.421 7.947 1.00 81.56 255 LEU A CA 1
ATOM 1967 C C . LEU A 1 255 ? 12.562 4.375 9.143 1.00 81.56 255 LEU A C 1
ATOM 1969 O O . LEU A 1 255 ? 13.354 5.304 9.279 1.00 81.56 255 LEU A O 1
ATOM 1973 N N . LEU A 1 256 ? 11.537 4.179 9.980 1.00 78.12 256 LEU A N 1
ATOM 1974 C CA . LEU A 1 256 ? 11.222 5.040 11.133 1.00 78.12 256 LEU A CA 1
ATOM 1975 C C . LEU A 1 256 ? 11.490 4.356 12.477 1.00 78.12 256 LEU A C 1
ATOM 1977 O O . LEU A 1 256 ? 11.285 4.950 13.539 1.00 78.12 256 LEU A O 1
ATOM 1981 N N . GLU A 1 257 ? 11.908 3.095 12.452 1.00 83.38 257 GLU A N 1
ATOM 1982 C CA . GLU A 1 257 ? 12.341 2.408 13.656 1.00 83.38 257 GLU A CA 1
ATOM 19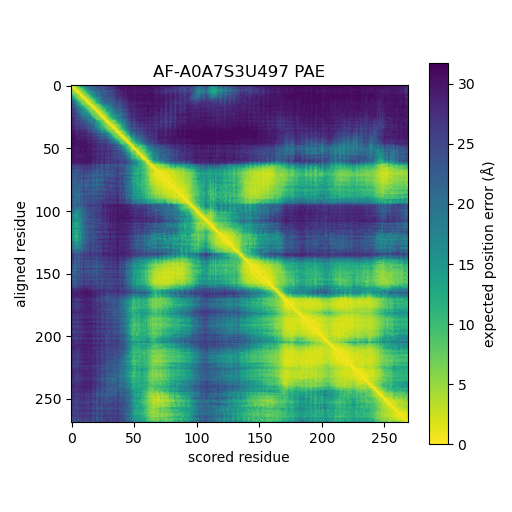83 C C . GLU A 1 257 ? 13.618 3.064 14.182 1.00 83.38 257 GLU A C 1
ATOM 1985 O O . GLU A 1 257 ? 14.607 3.235 13.463 1.00 83.38 257 GLU A O 1
ATOM 1990 N N . LYS A 1 258 ? 13.595 3.420 15.472 1.00 83.62 258 LYS A N 1
ATOM 1991 C CA . LYS A 1 258 ? 14.687 4.136 16.148 1.00 83.62 258 LYS A CA 1
ATOM 1992 C C . LYS A 1 258 ? 16.026 3.406 16.027 1.00 83.62 258 LYS A C 1
ATOM 1994 O O . LYS A 1 258 ? 17.061 4.062 15.946 1.00 83.62 258 LYS A O 1
ATOM 1999 N N . ASP A 1 259 ? 15.986 2.080 15.971 1.00 87.56 259 ASP A N 1
ATOM 2000 C CA . ASP A 1 259 ? 17.164 1.220 15.873 1.00 87.56 259 ASP A CA 1
ATOM 2001 C C . ASP A 1 259 ? 17.847 1.328 14.498 1.00 87.56 259 ASP A C 1
ATOM 2003 O O . ASP A 1 259 ? 19.072 1.251 14.399 1.00 87.56 259 ASP A O 1
ATOM 2007 N N . ASN A 1 260 ? 17.078 1.603 13.440 1.00 87.44 260 ASN A N 1
ATOM 2008 C CA . ASN A 1 260 ? 17.582 1.661 12.065 1.00 87.44 260 ASN A CA 1
ATOM 2009 C C . ASN A 1 260 ? 18.036 3.070 11.657 1.00 87.44 260 ASN A C 1
ATOM 2011 O O . ASN A 1 260 ? 18.742 3.224 10.660 1.00 87.44 260 ASN A O 1
ATOM 2015 N N . HIS A 1 261 ? 17.684 4.106 12.427 1.00 90.12 261 HIS A N 1
ATOM 2016 C CA . HIS A 1 261 ? 18.015 5.498 12.104 1.00 90.12 261 HIS A CA 1
ATOM 2017 C C . HIS A 1 261 ? 19.515 5.722 11.880 1.00 90.12 261 HIS A C 1
ATOM 2019 O O . HIS A 1 261 ? 19.896 6.434 10.955 1.00 90.12 261 HIS A O 1
ATOM 2025 N N . LEU A 1 262 ? 20.368 5.104 12.702 1.00 90.31 262 LEU A N 1
ATOM 2026 C CA . LEU A 1 262 ? 21.819 5.284 12.629 1.00 90.31 262 LEU A CA 1
ATOM 2027 C C . LEU A 1 262 ? 22.399 4.631 11.365 1.00 90.31 262 LEU A C 1
ATOM 2029 O O . LEU A 1 262 ? 23.229 5.230 10.688 1.00 90.31 262 LEU A O 1
ATOM 2033 N N . MET A 1 263 ? 21.888 3.454 10.991 1.00 88.88 263 MET A N 1
ATOM 2034 C CA . MET A 1 263 ? 22.260 2.768 9.750 1.00 88.88 263 MET A CA 1
ATOM 2035 C C . MET A 1 263 ? 21.839 3.571 8.512 1.00 88.88 263 MET A C 1
ATOM 2037 O O . MET A 1 263 ? 22.622 3.716 7.576 1.00 88.88 263 MET A O 1
ATOM 2041 N N . ILE A 1 264 ? 20.622 4.121 8.520 1.00 90.75 264 ILE A N 1
ATOM 2042 C CA . ILE A 1 264 ? 20.098 4.939 7.417 1.00 90.75 264 ILE A CA 1
ATOM 2043 C C . ILE A 1 264 ? 20.913 6.229 7.274 1.00 90.75 264 ILE A C 1
ATOM 2045 O O . ILE A 1 264 ? 21.285 6.599 6.162 1.00 90.75 264 ILE A O 1
ATOM 2049 N N . LEU A 1 265 ? 21.239 6.885 8.394 1.00 89.25 265 LEU A N 1
ATOM 2050 C CA . LEU A 1 265 ? 22.074 8.084 8.406 1.00 89.25 265 LEU A CA 1
ATOM 2051 C C . LEU A 1 265 ? 23.458 7.791 7.801 1.00 89.25 265 LEU A C 1
ATOM 2053 O O . LEU A 1 265 ? 23.911 8.530 6.936 1.00 89.25 265 LEU A O 1
ATOM 2057 N N . CYS A 1 266 ? 24.089 6.679 8.191 1.00 91.56 266 CYS A N 1
ATOM 2058 C CA . CYS A 1 266 ? 25.384 6.257 7.650 1.00 91.56 266 CYS A CA 1
ATOM 2059 C C . CYS A 1 266 ? 25.353 5.849 6.169 1.00 91.56 266 CYS A C 1
ATOM 2061 O O . C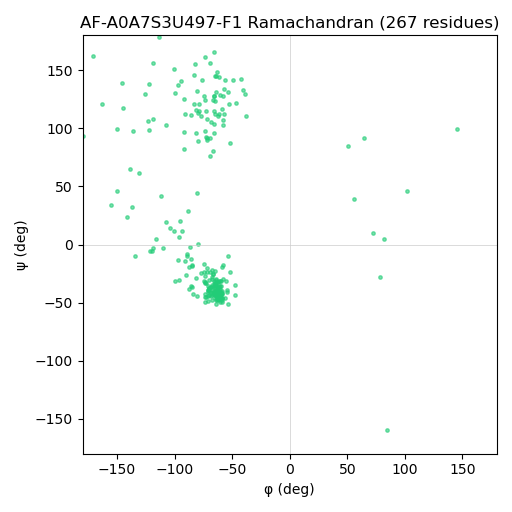YS A 1 266 ? 26.386 5.894 5.520 1.00 91.56 266 CYS A O 1
ATOM 2063 N N . MET A 1 267 ? 24.215 5.405 5.631 1.00 89.75 267 MET A N 1
ATOM 2064 C CA . MET A 1 267 ? 24.090 5.125 4.195 1.00 89.75 267 MET A CA 1
ATOM 2065 C C . MET A 1 267 ? 23.999 6.419 3.373 1.00 89.75 267 MET A C 1
ATOM 2067 O O . MET A 1 267 ? 24.395 6.443 2.208 1.00 89.75 267 MET A O 1
ATOM 2071 N N . PHE A 1 268 ? 23.409 7.464 3.954 1.00 89.25 268 PHE A N 1
ATOM 2072 C CA . PHE A 1 268 ? 23.125 8.714 3.257 1.00 89.25 268 PHE A CA 1
ATOM 2073 C C . PHE A 1 268 ? 24.303 9.702 3.256 1.00 89.25 268 PHE A C 1
ATOM 2075 O O . PHE A 1 268 ? 24.468 10.422 2.271 1.00 89.25 268 PHE A O 1
ATOM 2082 N N . PHE A 1 269 ? 25.080 9.756 4.344 1.00 89.69 269 PHE A N 1
ATOM 2083 C CA . PHE A 1 269 ? 26.275 10.602 4.487 1.00 89.69 269 PHE A CA 1
ATOM 2084 C C . PHE A 1 269 ? 27.551 9.873 4.066 1.00 89.69 269 PHE A C 1
ATOM 2086 O O . PHE A 1 269 ? 28.398 10.531 3.421 1.00 89.69 269 PHE A O 1
#

pLDDT: mean 73.0, std 19.43, range [31.25, 94.81]

Sequence (269 aa):
LSGCRPLSLPGSGAPGTLQVALRVVDAIYPVEVRPLRGQLPLGAMSGGFRDTFTKDQEKEGLLGYDDTAFYYFASCVLLVVAVPWTWSVVSGLLFGSKDQEKPGRSKAGSDYRYCKSSEMVEQEKMAKSQQAAEGGGIGRFTRFIGLAIVWGLFYLVVMQVQGATTQIKRFDPFDILEVSTSASNPEIKKAYRKLSLIYHPDKNPDDPLAASRFIQITKAYSALTDEVAKKNYEKYGNPDGPQTSKVGIGLPRFLLEKDNHLMILCMFF

InterPro domains:
  IPR001623 DnaJ domain [PF00226] (172-234)
  IPR001623 DnaJ domain [PR00625] (174-192)
  IPR001623 DnaJ domain [PR00625] (192-207)
  IPR001623 DnaJ domain [PR00625] (209-229)
  IPR001623 DnaJ domain [PR00625] (229-248)
  IPR001623 DnaJ domain [PS50076] (172-237)
  IPR001623 DnaJ domain [SM00271] (171-229)
  IPR001623 DnaJ domain [cd06257] (172-226)
  IPR018253 DnaJ domain, conserved site [PS00636] (214-233)
  IPR036869 Chaperone J-domain superfamily [G3DSA:1.10.287.110] (159-247)
  IPR036869 Chaperone J-domain superfamily [SSF46565] (167-257)

Solvent-accessible surface area (backbone atoms only — not comparable to full-atom values): 16980 Å² total; per-residue (Å²): 144,84,84,86,75,80,81,77,72,80,72,90,73,78,79,89,82,86,83,73,94,84,78,75,85,89,77,83,72,89,79,79,82,74,83,86,83,72,90,81,79,93,76,91,78,81,88,78,81,71,66,71,72,49,59,67,53,68,74,64,50,94,59,48,74,36,56,69,51,17,50,56,52,52,46,50,56,49,46,69,54,46,52,61,51,49,48,53,57,49,45,56,67,74,61,49,80,76,73,81,75,75,76,59,61,47,99,86,71,46,74,65,82,83,85,75,54,74,66,58,54,51,52,52,51,53,52,50,50,52,50,52,71,67,58,42,74,64,57,56,49,53,53,52,51,52,51,51,50,54,53,49,51,47,49,54,50,52,56,54,50,68,78,60,68,71,74,87,71,74,73,48,44,36,71,66,50,76,46,61,92,82,59,50,74,72,54,53,57,50,38,47,57,56,50,50,67,71,29,30,47,89,84,38,77,89,40,73,65,35,45,57,48,36,53,51,42,53,47,23,51,39,28,75,72,36,73,68,21,29,54,21,25,77,73,62,55,33,41,88,35,86,73,78,83,80,64,57,53,57,52,57,69,71,75,73,36,79,84,42,44,62,59,54,50,64,73,74,108